Protein AF-A0A150AH61-F1 (afdb_monomer_lite)

Foldseek 3Di:
DVVVVLVVVVVVVLVVLVVVLVVLCVVAPLDVVSLVVLVVSLVVLVVVLVVSLVVPCVPDPDNPVSVVVSVVSVVVSVVVSQQRNRDPDDDGNVVLVVVLVVLVVCLVVDDPVCCVVDDPSVLLSVCLNCVQVAAQKWKWKWKDFPRDIDIWIWGHHPNDTDGDPQAWDWDADPFWIWIWGQDPVRDTDIDIDTHCQQPPPVWDWDDDPGMIITIDMDRSPVPQGPDVSVVSNVVCVVPVVVVVD

Radius of gyration: 28.04 Å; chains: 1; bounding box: 67×39×84 Å

Sequence (245 aa):
MFQYIRFLLLISLFLWCFFLWGNIRWLFPYTGLAGLITPFVVLITAVISTALFFLLSGRLKNVVYTLLLFIVFFICQSYIVLSTYPQGYGGDVFSQMLSAKKAYDCYDSIQKDDFINLNRFKRVVYIYKFHDELPDENVLLSISKNGKSNYYLIEVYDNKMTYDKSKLGIIETDSTTIIEEYLTNGLVRSHIASEGCLRHHDGGSFKEQDFIISVSRDELSDNFDTGIEELLYDQLKSNLRKNDG

pLDDT: mean 76.03, std 10.13, range [41.69, 91.25]

Structure (mmCIF, N/CA/C/O backbone):
data_AF-A0A150AH61-F1
#
_entry.id   AF-A0A150AH61-F1
#
loop_
_atom_site.group_PDB
_atom_site.id
_atom_site.type_symbol
_atom_site.label_atom_id
_atom_site.label_alt_id
_atom_site.label_comp_id
_atom_site.label_asym_id
_atom_site.label_entity_id
_atom_site.label_seq_id
_atom_site.pdbx_PDB_ins_code
_atom_site.Cartn_x
_atom_site.Cartn_y
_atom_site.Cartn_z
_atom_site.occupancy
_atom_site.B_iso_or_equiv
_atom_site.auth_seq_id
_atom_site.auth_comp_id
_atom_site.auth_asym_id
_atom_site.auth_atom_id
_atom_site.pdbx_PDB_model_num
ATOM 1 N N . MET A 1 1 ? -22.962 1.913 49.755 1.00 58.66 1 MET A N 1
ATOM 2 C CA . MET A 1 1 ? -21.510 1.780 50.027 1.00 58.66 1 MET A CA 1
ATOM 3 C C . MET A 1 1 ? -20.823 0.782 49.086 1.00 58.66 1 MET A C 1
ATOM 5 O O . MET A 1 1 ? -19.921 1.186 48.369 1.00 58.66 1 MET A O 1
ATOM 9 N N . PHE A 1 2 ? -21.287 -0.471 48.985 1.00 65.44 2 PHE A N 1
ATOM 10 C CA . PHE A 1 2 ? -20.660 -1.502 48.131 1.00 65.44 2 PHE A CA 1
ATOM 11 C C . PHE A 1 2 ? -20.566 -1.158 46.627 1.00 65.44 2 PHE A C 1
ATOM 13 O O . PHE A 1 2 ? -19.604 -1.540 45.970 1.00 65.44 2 PHE A O 1
ATOM 20 N N . GLN A 1 3 ? -21.541 -0.425 46.075 1.00 65.31 3 GLN A N 1
ATOM 21 C CA . GLN A 1 3 ? -21.524 0.005 44.667 1.00 65.31 3 GLN A CA 1
ATOM 22 C C . GLN A 1 3 ? -20.461 1.082 44.384 1.00 65.31 3 GLN A C 1
ATOM 24 O O . GLN A 1 3 ? -19.786 1.006 43.363 1.00 65.31 3 GLN A O 1
ATOM 29 N N . TYR A 1 4 ? -20.249 2.023 45.310 1.00 67.44 4 TYR A N 1
ATOM 30 C CA . TYR A 1 4 ? -19.232 3.074 45.169 1.00 67.44 4 TYR A CA 1
ATOM 31 C C . TYR A 1 4 ? -17.808 2.512 45.211 1.00 67.44 4 TYR A C 1
ATOM 33 O O . TYR A 1 4 ? -16.977 2.903 44.401 1.00 67.44 4 TYR A O 1
ATOM 41 N N . ILE A 1 5 ? -17.543 1.544 46.096 1.00 71.62 5 ILE A N 1
ATOM 42 C CA . ILE A 1 5 ? -16.237 0.865 46.180 1.00 71.62 5 ILE A CA 1
ATOM 43 C C . ILE A 1 5 ? -15.910 0.155 44.858 1.00 71.62 5 ILE A C 1
ATOM 45 O O . ILE A 1 5 ? -14.787 0.224 44.373 1.00 71.62 5 ILE A O 1
ATOM 49 N N . ARG A 1 6 ? -16.903 -0.490 44.236 1.00 64.31 6 ARG A N 1
ATOM 50 C CA . ARG A 1 6 ? -16.731 -1.177 42.946 1.00 64.31 6 ARG A CA 1
ATOM 51 C C . ARG A 1 6 ? -16.521 -0.207 41.790 1.00 64.31 6 ARG A C 1
ATOM 53 O O . ARG A 1 6 ? -15.692 -0.471 40.930 1.00 64.31 6 ARG A O 1
ATOM 60 N N . PHE A 1 7 ? -17.241 0.912 41.786 1.00 68.50 7 PHE A N 1
ATOM 61 C CA . PHE A 1 7 ? -17.049 1.973 40.801 1.00 68.50 7 PHE A CA 1
ATOM 62 C C . PHE A 1 7 ? -15.645 2.591 40.901 1.00 68.50 7 PHE A C 1
ATOM 64 O O . PHE A 1 7 ? -14.965 2.741 39.890 1.00 68.50 7 PHE A O 1
ATOM 71 N N . LEU A 1 8 ? -15.170 2.854 42.122 1.00 73.81 8 LEU A N 1
ATOM 72 C CA . LEU A 1 8 ? -13.797 3.299 42.376 1.00 73.81 8 LEU A CA 1
ATOM 73 C C . LEU A 1 8 ? -12.760 2.271 41.914 1.00 73.81 8 LEU A C 1
ATOM 75 O O . LEU A 1 8 ? -11.760 2.645 41.310 1.00 73.81 8 LEU A O 1
ATOM 79 N N . LEU A 1 9 ? -13.011 0.980 42.144 1.00 73.06 9 LEU A N 1
ATOM 80 C CA . LEU A 1 9 ? -12.135 -0.097 41.682 1.00 73.06 9 LEU A CA 1
ATOM 81 C C . LEU A 1 9 ? -12.081 -0.176 40.147 1.00 73.06 9 LEU A C 1
ATOM 83 O O . LEU A 1 9 ? -11.016 -0.413 39.590 1.00 73.06 9 LEU A O 1
ATOM 87 N N . LEU A 1 10 ? -13.190 0.097 39.457 1.00 68.25 10 LEU A N 1
ATOM 88 C CA . LEU A 1 10 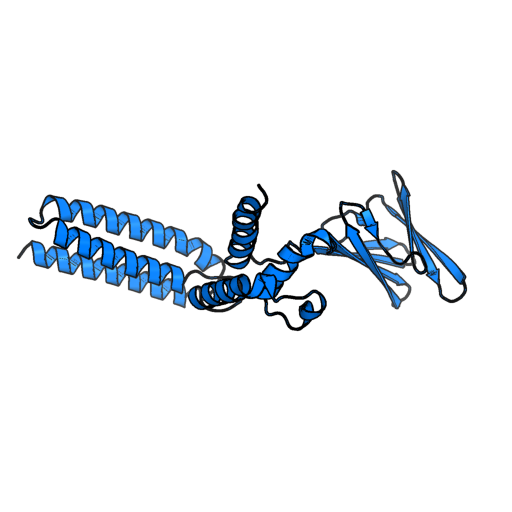? -13.239 0.199 37.994 1.00 68.25 10 LEU A CA 1
ATOM 89 C C . LEU A 1 10 ? -12.430 1.368 37.454 1.00 68.25 10 LEU A C 1
ATOM 91 O O . LEU A 1 10 ? -11.635 1.185 36.537 1.00 68.25 10 LEU A O 1
ATOM 95 N N . ILE A 1 11 ? -12.611 2.553 38.037 1.00 73.50 11 ILE A N 1
ATOM 96 C CA . ILE A 1 11 ? -11.808 3.724 37.681 1.00 73.50 11 ILE A CA 1
ATOM 97 C C . ILE A 1 11 ? -10.329 3.418 37.927 1.00 73.50 11 ILE A C 1
ATOM 99 O O . ILE A 1 11 ? -9.500 3.703 37.072 1.00 73.50 11 ILE A O 1
ATOM 103 N N . SER A 1 12 ? -9.995 2.780 39.051 1.00 77.56 12 SER A N 1
ATOM 104 C CA . SER A 1 12 ? -8.622 2.386 39.370 1.00 77.56 12 SER A CA 1
ATOM 105 C C . SER A 1 12 ? -8.043 1.399 38.352 1.00 77.56 12 SER A C 1
ATOM 107 O O . SER A 1 12 ? -6.940 1.630 37.867 1.00 77.56 12 SER A O 1
ATOM 109 N N . LEU A 1 13 ? -8.778 0.348 37.969 1.00 71.88 13 LEU A N 1
ATOM 110 C CA . LEU A 1 13 ? -8.345 -0.610 36.943 1.00 71.88 13 LEU A CA 1
ATOM 111 C C . LEU A 1 13 ? -8.169 0.056 35.575 1.00 71.88 13 LEU A C 1
ATOM 113 O O . LEU A 1 13 ? -7.196 -0.224 34.877 1.00 71.88 13 LEU A O 1
ATOM 117 N N . PHE A 1 14 ? -9.076 0.962 35.207 1.00 72.50 14 PHE A N 1
ATOM 118 C CA . PHE A 1 14 ? -8.970 1.734 33.974 1.00 72.50 14 PHE A CA 1
ATOM 119 C C . PHE A 1 14 ? -7.726 2.632 33.975 1.00 72.50 14 PHE A C 1
ATOM 121 O O . PHE A 1 14 ? -6.965 2.631 33.009 1.00 72.50 14 PHE A O 1
ATOM 128 N N . LEU A 1 15 ? -7.468 3.336 35.081 1.00 77.25 15 LEU A N 1
ATOM 129 C CA . LEU A 1 15 ? -6.264 4.150 35.262 1.00 77.25 15 LEU A CA 1
ATOM 130 C C . LEU A 1 15 ? -4.989 3.300 35.245 1.00 77.25 15 LEU A C 1
ATOM 132 O O . LEU A 1 15 ? -3.991 3.727 34.673 1.00 77.25 15 LEU A O 1
ATOM 136 N N . TRP A 1 16 ? -5.015 2.091 35.809 1.00 77.19 16 TRP A N 1
ATOM 137 C CA . TRP A 1 16 ? -3.897 1.146 35.742 1.00 77.19 16 TRP A CA 1
ATOM 138 C C . TRP A 1 16 ? -3.619 0.678 34.316 1.00 77.19 16 TRP A C 1
ATOM 140 O O . TRP A 1 16 ? -2.459 0.641 33.908 1.00 77.19 16 TRP A O 1
ATOM 150 N N . CYS A 1 17 ? -4.661 0.380 33.536 1.00 71.81 17 CYS A N 1
ATOM 151 C CA . CYS A 1 17 ? -4.510 0.071 32.115 1.00 71.81 17 CYS A CA 1
ATOM 152 C C . CYS A 1 17 ? -3.899 1.260 31.366 1.00 71.81 17 CYS A C 1
ATOM 154 O O . CYS A 1 17 ? -2.975 1.071 30.581 1.00 71.81 17 CYS A O 1
ATOM 156 N N . PHE A 1 18 ? -4.353 2.484 31.656 1.00 72.56 18 PHE A N 1
ATOM 157 C CA . PHE A 1 18 ? -3.810 3.708 31.064 1.00 72.56 18 PHE A CA 1
ATOM 158 C C . PHE A 1 18 ? -2.343 3.944 31.449 1.00 72.56 18 PHE A C 1
ATOM 160 O O . PHE A 1 18 ? -1.532 4.313 30.604 1.00 72.56 18 PHE A O 1
ATOM 167 N N . PHE A 1 19 ? -1.982 3.688 32.707 1.00 79.50 19 PHE A N 1
ATOM 168 C CA . PHE A 1 19 ? -0.614 3.809 33.200 1.00 79.50 19 PHE A CA 1
ATOM 169 C C . PHE A 1 19 ? 0.315 2.780 32.549 1.00 79.50 19 PHE A C 1
ATOM 171 O O . PHE A 1 19 ? 1.351 3.158 32.004 1.00 79.50 19 PHE A O 1
ATOM 178 N N . LEU A 1 20 ? -0.052 1.494 32.552 1.00 74.31 20 LEU A N 1
ATOM 179 C CA . LEU A 1 20 ? 0.719 0.438 31.884 1.00 74.31 20 LEU A CA 1
ATOM 180 C C . LEU A 1 20 ? 0.889 0.741 30.394 1.00 74.31 20 LEU A C 1
ATOM 182 O O . LEU A 1 20 ? 1.984 0.611 29.853 1.00 74.31 20 LEU A O 1
ATOM 186 N N . TRP A 1 21 ? -0.174 1.221 29.755 1.00 71.12 21 TRP A N 1
ATOM 187 C CA . TRP A 1 21 ? -0.150 1.637 28.363 1.00 71.12 21 TRP A CA 1
ATOM 188 C C . TRP A 1 21 ? 0.800 2.828 28.118 1.00 71.12 21 TRP A C 1
ATOM 190 O O . TRP A 1 21 ? 1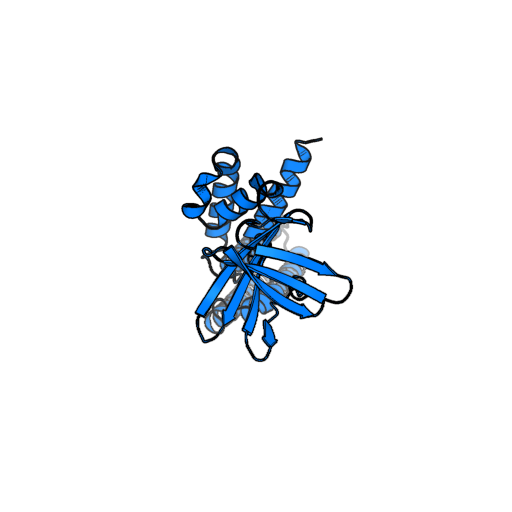.628 2.774 27.207 1.00 71.12 21 TRP A O 1
ATOM 200 N N . GLY A 1 22 ? 0.764 3.865 28.962 1.00 73.38 22 GLY A N 1
ATOM 201 C CA . GLY A 1 22 ? 1.682 5.006 28.877 1.00 73.38 22 GLY A CA 1
ATOM 202 C C . GLY A 1 22 ? 3.150 4.596 29.029 1.00 73.38 22 GLY A C 1
ATOM 203 O O . GLY A 1 22 ? 4.008 5.099 28.305 1.00 73.38 22 GLY A O 1
ATOM 204 N N . ASN A 1 23 ? 3.428 3.620 29.898 1.00 76.88 23 ASN A N 1
ATOM 205 C CA . ASN A 1 23 ? 4.763 3.041 30.038 1.00 76.88 23 ASN A CA 1
ATOM 206 C C . ASN A 1 23 ? 5.196 2.293 28.769 1.00 76.88 23 ASN A C 1
ATOM 208 O O . ASN A 1 23 ? 6.327 2.479 28.335 1.00 76.88 23 ASN A O 1
ATOM 212 N N . ILE A 1 24 ? 4.317 1.510 28.130 1.00 72.31 24 ILE A N 1
ATOM 213 C CA . ILE A 1 24 ? 4.635 0.812 26.869 1.00 72.31 24 ILE A CA 1
ATOM 214 C C . ILE A 1 24 ? 4.973 1.815 25.760 1.00 72.31 24 ILE A C 1
ATOM 216 O O . ILE A 1 24 ? 5.984 1.645 25.082 1.00 72.31 24 ILE A O 1
ATOM 220 N N . ARG A 1 25 ? 4.179 2.883 25.596 1.00 69.44 25 ARG A N 1
ATOM 221 C CA . ARG A 1 25 ? 4.455 3.931 24.595 1.00 69.44 25 ARG A CA 1
ATOM 222 C C . ARG A 1 25 ? 5.773 4.658 24.870 1.00 69.44 25 ARG A C 1
ATOM 224 O O . ARG A 1 25 ? 6.458 5.041 23.926 1.00 69.44 25 ARG A O 1
ATOM 231 N N . TRP A 1 26 ? 6.110 4.863 26.141 1.00 75.50 26 TRP A N 1
ATOM 232 C CA . TRP A 1 26 ? 7.364 5.498 26.541 1.00 75.50 26 TRP A CA 1
ATOM 233 C C . TRP A 1 26 ? 8.581 4.586 26.327 1.00 75.50 26 TRP A C 1
ATOM 235 O O . TRP A 1 26 ? 9.605 5.049 25.833 1.00 75.50 26 TRP A O 1
ATOM 245 N N . LEU A 1 27 ? 8.459 3.294 26.644 1.00 76.44 27 LEU A N 1
ATOM 246 C CA . LEU A 1 27 ? 9.514 2.290 26.467 1.00 76.44 27 LEU A CA 1
ATOM 247 C C . LEU A 1 27 ? 9.752 1.931 24.993 1.00 76.44 27 LEU A C 1
ATOM 249 O O . LEU A 1 27 ? 10.889 1.674 24.605 1.00 76.44 27 LEU A O 1
ATOM 253 N N . PHE A 1 28 ? 8.699 1.920 24.172 1.00 73.00 28 PHE A N 1
ATOM 254 C CA . PHE A 1 28 ? 8.745 1.488 22.772 1.00 73.00 28 PHE A CA 1
ATOM 255 C C . PHE A 1 28 ? 8.016 2.481 21.848 1.00 73.00 28 PHE A C 1
ATOM 257 O O . PHE A 1 28 ? 6.970 2.156 21.281 1.00 73.00 28 PHE A O 1
ATOM 264 N N . PRO A 1 29 ? 8.530 3.710 21.678 1.00 66.50 29 PRO A N 1
ATOM 265 C CA . PRO A 1 29 ? 7.866 4.718 20.862 1.00 66.50 29 PRO A CA 1
ATOM 266 C C . PRO A 1 29 ? 7.905 4.335 19.377 1.00 66.50 29 PRO A C 1
ATOM 268 O O . PRO A 1 29 ? 8.978 4.222 18.793 1.00 66.50 29 PRO A O 1
ATOM 271 N N . TYR A 1 30 ? 6.728 4.179 18.763 1.00 62.81 30 TYR A N 1
ATOM 272 C CA . TYR A 1 30 ? 6.553 4.009 17.310 1.00 62.81 30 TYR A CA 1
ATOM 273 C C . TYR A 1 30 ? 7.358 2.856 16.691 1.00 62.81 30 TYR A C 1
ATOM 275 O O . TYR A 1 30 ? 7.786 2.933 15.543 1.00 62.81 30 TYR A O 1
ATOM 283 N N . THR A 1 31 ? 7.576 1.779 17.447 1.00 67.56 31 THR A N 1
ATOM 284 C CA . THR A 1 31 ? 8.267 0.586 16.946 1.00 67.56 31 THR A CA 1
ATOM 285 C C . THR A 1 31 ? 7.272 -0.487 16.509 1.00 67.56 31 THR A C 1
ATOM 287 O O . THR A 1 31 ? 6.161 -0.580 17.038 1.00 67.56 31 THR A O 1
ATOM 290 N N . GLY A 1 32 ? 7.694 -1.372 15.599 1.00 63.62 32 GLY A N 1
ATOM 291 C CA . GLY A 1 32 ? 6.914 -2.563 15.233 1.00 63.62 32 GLY A CA 1
ATOM 292 C C . GLY A 1 32 ? 6.599 -3.467 16.435 1.00 63.62 32 GLY A C 1
ATOM 293 O O . GLY A 1 32 ? 5.542 -4.089 16.482 1.00 63.62 32 GLY A O 1
ATOM 294 N N . LEU A 1 33 ? 7.454 -3.466 17.468 1.00 68.25 33 LEU A N 1
ATOM 295 C CA . LEU A 1 33 ? 7.211 -4.186 18.723 1.00 68.25 33 LEU A CA 1
ATOM 296 C C . LEU A 1 33 ? 6.005 -3.619 19.485 1.00 68.25 33 LEU A C 1
ATOM 298 O O . LEU A 1 33 ? 5.180 -4.381 19.987 1.00 68.25 33 LEU A O 1
ATOM 302 N N . ALA A 1 34 ? 5.861 -2.292 19.533 1.00 66.50 34 ALA A N 1
ATOM 303 C CA . ALA A 1 34 ? 4.652 -1.678 20.069 1.00 66.50 34 ALA A CA 1
ATOM 304 C C . ALA A 1 34 ? 3.423 -2.076 19.238 1.00 66.50 34 ALA A C 1
ATOM 306 O O . ALA A 1 34 ? 2.361 -2.320 19.810 1.00 66.50 34 ALA A O 1
ATOM 307 N N . GLY A 1 35 ? 3.574 -2.226 17.918 1.00 64.81 35 GLY A N 1
ATOM 308 C CA . GLY A 1 35 ? 2.499 -2.660 17.020 1.00 64.81 35 GLY A CA 1
ATOM 309 C C . GLY A 1 35 ? 2.061 -4.085 17.289 1.00 64.81 35 GLY A C 1
ATOM 310 O O . GLY A 1 35 ? 0.873 -4.375 17.255 1.00 64.81 35 GLY A O 1
ATOM 311 N N . LEU A 1 36 ? 3.003 -4.945 17.665 1.00 70.19 36 LEU A N 1
ATOM 312 C CA . LEU A 1 36 ? 2.736 -6.331 18.017 1.00 70.19 36 LEU A CA 1
ATOM 313 C C . LEU A 1 36 ? 2.064 -6.456 19.391 1.00 70.19 36 LEU A C 1
ATOM 315 O O . LEU A 1 36 ? 1.157 -7.262 19.558 1.00 70.19 36 LEU A O 1
ATOM 319 N N . ILE A 1 37 ? 2.464 -5.638 20.369 1.00 72.38 37 ILE A N 1
ATOM 320 C CA . ILE A 1 37 ? 1.917 -5.660 21.737 1.00 72.38 37 ILE A CA 1
ATOM 321 C C . ILE A 1 37 ? 0.532 -4.992 21.811 1.00 72.38 37 ILE A C 1
ATOM 323 O O . ILE A 1 37 ? -0.328 -5.434 22.578 1.00 72.38 37 ILE A O 1
ATOM 327 N N . THR A 1 38 ? 0.287 -3.946 21.015 1.00 70.38 38 THR A N 1
ATOM 328 C CA . THR A 1 38 ? -0.949 -3.142 21.071 1.00 70.38 38 THR A CA 1
ATOM 329 C C . THR A 1 38 ? -2.233 -3.979 20.923 1.00 70.38 38 THR A C 1
ATOM 331 O O . THR A 1 38 ? -3.095 -3.851 21.793 1.00 70.38 38 THR A O 1
ATOM 334 N N . PRO A 1 39 ? -2.381 -4.890 19.939 1.00 69.00 39 PRO A N 1
ATOM 335 C CA . PRO A 1 39 ? -3.559 -5.749 19.802 1.00 69.00 39 PRO A CA 1
ATOM 336 C C . PRO A 1 39 ? -3.840 -6.619 21.031 1.00 69.00 39 PRO A C 1
ATOM 338 O O . PRO A 1 39 ? -4.997 -6.803 21.401 1.00 69.00 39 PRO A O 1
ATOM 341 N N . PHE A 1 40 ? -2.804 -7.117 21.715 1.00 73.06 40 PHE A N 1
ATOM 342 C CA . PHE A 1 40 ? -2.985 -7.897 22.942 1.00 73.06 40 PHE A CA 1
ATOM 343 C C . PHE A 1 40 ? -3.478 -7.026 24.094 1.00 73.06 40 PHE A C 1
ATOM 345 O O . PHE A 1 40 ? -4.365 -7.439 24.838 1.00 73.06 40 PHE A O 1
ATOM 352 N N . VAL A 1 41 ? -2.962 -5.801 24.221 1.00 71.75 41 VAL A N 1
ATOM 353 C CA . VAL A 1 41 ? -3.447 -4.836 25.219 1.00 71.75 41 VAL A CA 1
ATOM 354 C C . VAL A 1 41 ? -4.904 -4.465 24.934 1.00 71.75 41 VAL A C 1
ATOM 356 O O . VAL A 1 41 ? -5.709 -4.425 25.865 1.00 71.75 41 VAL A O 1
ATOM 359 N N . VAL A 1 42 ? -5.276 -4.270 23.665 1.00 70.81 42 VAL A N 1
ATOM 360 C CA . VAL A 1 42 ? -6.665 -4.033 23.227 1.00 70.81 42 VAL A CA 1
ATOM 361 C C . VAL A 1 42 ? -7.558 -5.210 23.603 1.00 70.81 42 VAL A C 1
ATOM 363 O O . VAL A 1 42 ? -8.612 -5.020 24.201 1.00 70.81 42 VAL A O 1
ATOM 366 N N . LEU A 1 43 ? -7.130 -6.434 23.292 1.00 72.88 43 LEU A N 1
ATOM 367 C CA . LEU A 1 43 ? -7.892 -7.643 23.578 1.00 72.88 43 LEU A CA 1
ATOM 368 C C . LEU A 1 43 ? -8.099 -7.818 25.088 1.00 72.88 43 LEU A C 1
ATOM 370 O O . LEU A 1 43 ? -9.223 -8.021 25.539 1.00 72.88 43 LEU A O 1
ATOM 374 N N . ILE A 1 44 ? -7.031 -7.689 25.879 1.00 72.88 44 ILE A N 1
ATOM 375 C CA . ILE A 1 44 ? -7.081 -7.802 27.341 1.00 72.88 44 ILE A CA 1
ATOM 376 C C . ILE A 1 44 ? -7.995 -6.724 27.926 1.00 72.88 44 ILE A C 1
ATOM 378 O O . ILE A 1 44 ? -8.850 -7.031 28.756 1.00 72.88 44 ILE A O 1
ATOM 382 N N . THR A 1 45 ? -7.864 -5.474 27.479 1.00 71.12 45 THR A N 1
ATOM 383 C CA . THR A 1 45 ? -8.716 -4.380 27.964 1.00 71.12 45 THR A CA 1
ATOM 384 C C . THR A 1 45 ? -10.175 -4.575 27.564 1.00 71.12 45 THR A C 1
ATOM 386 O O . THR A 1 45 ? -11.041 -4.383 28.412 1.00 71.12 45 THR A O 1
ATOM 389 N N . ALA A 1 46 ? -10.473 -5.046 26.352 1.00 69.38 46 ALA A N 1
ATOM 390 C CA . ALA A 1 46 ? -11.833 -5.362 25.917 1.00 69.38 46 ALA A CA 1
ATOM 391 C C . ALA A 1 46 ? -12.454 -6.518 26.722 1.00 69.38 46 ALA A C 1
ATOM 393 O O . ALA A 1 46 ? -13.607 -6.423 27.155 1.00 69.38 46 ALA A O 1
ATOM 394 N N . VAL A 1 47 ? -11.695 -7.589 26.977 1.00 75.44 47 VAL A N 1
ATOM 395 C CA . VAL A 1 47 ? -12.137 -8.733 27.793 1.00 75.44 47 VAL A CA 1
ATOM 396 C C . VAL A 1 47 ? -12.399 -8.298 29.231 1.00 75.44 47 VAL A C 1
ATOM 398 O O . VAL A 1 47 ? -13.457 -8.610 29.776 1.00 75.44 47 VAL A O 1
ATOM 401 N N . ILE A 1 48 ? -11.487 -7.532 29.835 1.00 72.62 48 ILE A N 1
ATOM 402 C CA . ILE A 1 48 ? -11.652 -7.011 31.197 1.00 72.62 48 ILE A CA 1
ATOM 403 C C . ILE A 1 48 ? -12.862 -6.071 31.265 1.00 72.62 48 ILE A C 1
ATOM 405 O O . ILE A 1 48 ? -13.700 -6.240 32.148 1.00 72.62 48 ILE A O 1
ATOM 409 N N . SER A 1 49 ? -13.013 -5.138 30.320 1.00 68.19 49 SER A N 1
ATOM 410 C CA . SER A 1 49 ? -14.170 -4.235 30.235 1.00 68.19 49 SER A CA 1
ATOM 411 C C . SER A 1 49 ? -15.490 -5.004 30.128 1.00 68.19 49 SER A C 1
ATOM 413 O O . SER A 1 49 ? -16.453 -4.685 30.825 1.00 68.19 49 SER A O 1
ATOM 415 N N . THR A 1 50 ? -15.535 -6.052 29.303 1.00 70.25 50 THR A N 1
ATOM 416 C CA . THR A 1 50 ? -16.729 -6.883 29.091 1.00 70.25 50 THR A CA 1
ATOM 417 C C . THR A 1 50 ? -17.052 -7.729 30.324 1.00 70.25 50 THR A C 1
ATOM 419 O O . THR A 1 50 ? -18.198 -7.766 30.773 1.00 70.25 50 THR A O 1
ATOM 422 N N . ALA A 1 51 ? -16.047 -8.363 30.931 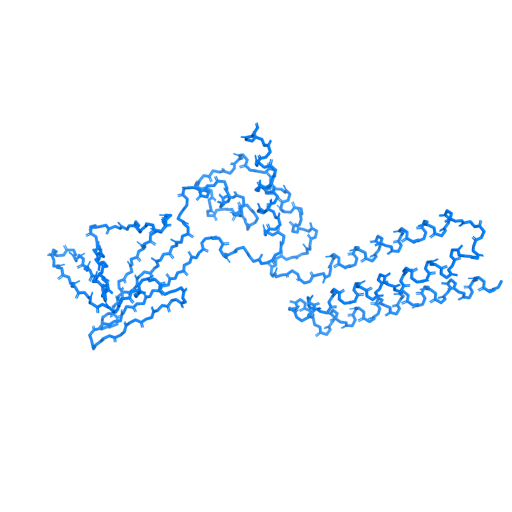1.00 73.62 51 ALA A N 1
ATOM 423 C CA . ALA A 1 51 ? -16.212 -9.119 32.170 1.00 73.62 51 ALA A CA 1
ATOM 424 C C . ALA A 1 51 ? -16.711 -8.218 33.311 1.00 73.62 51 ALA A C 1
ATOM 426 O O . ALA A 1 51 ? -17.635 -8.582 34.042 1.00 73.62 51 ALA A O 1
ATOM 427 N N . LEU A 1 52 ? -16.159 -7.006 33.424 1.00 68.12 52 LEU A N 1
ATOM 428 C CA . LEU A 1 52 ? -16.613 -6.002 34.383 1.00 68.12 52 LEU A CA 1
ATOM 429 C C . LEU A 1 52 ? -18.048 -5.547 34.093 1.00 68.12 52 LEU A C 1
ATOM 431 O O . LEU A 1 52 ? -18.835 -5.423 35.031 1.00 68.12 52 LEU A O 1
ATOM 435 N N . PHE A 1 53 ? -18.418 -5.355 32.824 1.00 69.38 53 PHE A N 1
ATOM 436 C CA . PHE A 1 53 ? -19.788 -5.027 32.432 1.00 69.38 53 PHE A CA 1
ATOM 437 C C . PHE A 1 53 ? -20.779 -6.099 32.896 1.00 69.38 53 PHE A C 1
ATOM 439 O O . PHE A 1 53 ? -21.766 -5.754 33.542 1.00 69.38 53 PHE A O 1
ATOM 446 N N . PHE A 1 54 ? -20.507 -7.384 32.651 1.00 72.69 54 PHE A N 1
ATOM 447 C CA . PHE A 1 54 ? -21.386 -8.476 33.091 1.00 72.69 54 PHE A CA 1
ATOM 448 C C . PHE A 1 54 ? -21.460 -8.610 34.619 1.00 72.69 54 PHE A C 1
ATOM 450 O O . PHE A 1 54 ? -22.537 -8.842 35.173 1.00 72.69 54 PHE A O 1
ATOM 457 N N . LEU A 1 55 ? -20.346 -8.397 35.325 1.00 69.38 55 LEU A N 1
ATOM 458 C CA . LEU A 1 55 ? -20.322 -8.398 36.792 1.00 69.38 55 LEU A CA 1
ATOM 459 C C . LEU A 1 55 ? -21.139 -7.245 37.404 1.00 69.38 55 LEU A C 1
ATOM 461 O O . LEU A 1 55 ? -21.688 -7.387 38.502 1.00 69.38 55 LEU A O 1
ATOM 465 N N . LEU A 1 56 ? -21.224 -6.105 36.716 1.00 65.56 56 LEU A N 1
ATOM 466 C CA . LEU A 1 56 ? -21.981 -4.929 37.152 1.00 65.56 56 LEU A CA 1
ATOM 467 C C . LEU A 1 56 ? -23.454 -4.971 36.731 1.00 65.56 56 LEU A C 1
ATOM 469 O O . LEU A 1 56 ? -24.326 -4.625 37.534 1.00 65.56 56 LEU A O 1
ATOM 473 N N . SER A 1 57 ? -23.740 -5.385 35.495 1.00 63.12 57 SER A N 1
ATOM 474 C CA . SER A 1 57 ? -25.079 -5.360 34.897 1.00 63.12 57 SER A CA 1
ATOM 475 C C . SER A 1 57 ? -26.049 -6.301 35.608 1.00 63.12 57 SER A C 1
ATOM 477 O O . SER A 1 57 ? -27.215 -5.955 35.775 1.00 63.12 57 SER A O 1
ATOM 479 N N . GLY A 1 58 ? -25.564 -7.418 36.160 1.00 62.03 58 GLY A N 1
ATOM 480 C CA . GLY A 1 58 ? -26.379 -8.333 36.962 1.00 62.03 58 GLY A CA 1
ATOM 481 C C . GLY A 1 58 ? -26.883 -7.763 38.298 1.00 62.03 58 GLY A C 1
ATOM 482 O O . GLY A 1 58 ? -27.684 -8.415 38.965 1.00 62.03 58 GLY A O 1
ATOM 483 N N . ARG A 1 59 ? -26.410 -6.586 38.748 1.00 60.50 59 ARG A N 1
ATOM 484 C CA . ARG A 1 59 ? -26.756 -6.024 40.076 1.00 60.50 59 ARG A CA 1
ATOM 485 C C . ARG A 1 59 ? -27.004 -4.513 40.114 1.00 60.50 59 ARG A C 1
ATOM 487 O O . ARG A 1 59 ? -27.290 -3.973 41.187 1.00 60.50 59 ARG A O 1
ATOM 494 N N . LEU A 1 60 ? -26.910 -3.820 38.981 1.00 60.12 60 LEU A N 1
ATOM 495 C CA . LEU A 1 60 ? -27.333 -2.428 38.846 1.00 60.12 60 LEU A CA 1
ATOM 496 C C . LEU A 1 60 ? -28.792 -2.393 38.384 1.00 60.12 60 LEU A C 1
ATOM 498 O O . LEU A 1 60 ? -29.132 -2.918 37.333 1.00 60.12 60 LEU A O 1
ATOM 502 N N . LYS A 1 61 ? -29.660 -1.736 39.165 1.00 62.75 61 LYS A N 1
ATOM 503 C CA . LYS A 1 61 ? -31.098 -1.608 38.853 1.00 62.75 61 LYS A CA 1
ATOM 504 C C . LYS A 1 61 ? -31.380 -0.896 37.523 1.00 62.75 61 LYS A C 1
ATOM 506 O O . LYS A 1 61 ? -32.477 -1.034 37.000 1.00 62.75 61 LYS A O 1
ATOM 511 N N . ASN A 1 62 ? -30.421 -0.127 37.002 1.00 69.44 62 ASN A N 1
ATOM 512 C CA . ASN A 1 62 ? -30.592 0.693 35.807 1.00 69.44 62 ASN A CA 1
ATOM 513 C C . ASN A 1 62 ? -29.641 0.233 34.693 1.00 69.44 62 ASN A C 1
ATOM 515 O O . ASN A 1 62 ? -28.492 0.675 34.594 1.00 69.44 62 ASN A O 1
ATOM 519 N N . VAL A 1 63 ? -30.140 -0.669 33.846 1.00 71.62 63 VAL A N 1
ATOM 520 C CA . VAL A 1 63 ? -29.418 -1.230 32.692 1.00 71.62 63 VAL A CA 1
ATOM 521 C C . VAL A 1 63 ? -28.924 -0.121 31.756 1.00 71.62 63 VAL A C 1
ATOM 523 O O . VAL A 1 63 ? -27.787 -0.170 31.298 1.00 71.62 63 VAL A O 1
ATOM 526 N N . VAL A 1 64 ? -29.723 0.934 31.568 1.00 75.25 64 VAL A N 1
ATOM 527 C CA . VAL A 1 64 ? -29.394 2.089 30.713 1.00 75.25 64 VAL A CA 1
ATOM 528 C C . VAL A 1 64 ? -28.128 2.815 31.177 1.00 75.25 64 VAL A C 1
ATOM 530 O O . VAL A 1 64 ? -27.261 3.123 30.366 1.00 75.25 64 VAL A O 1
ATOM 533 N N . TYR A 1 65 ? -27.980 3.049 32.485 1.00 73.81 65 TYR A N 1
ATOM 534 C CA . TYR A 1 65 ? -26.788 3.706 33.036 1.00 73.81 65 TYR A CA 1
ATOM 535 C C . TYR A 1 65 ? -25.528 2.853 32.837 1.00 73.81 65 TYR A C 1
ATOM 537 O O . TYR A 1 65 ? -24.458 3.363 32.513 1.00 73.81 65 TYR A O 1
ATOM 545 N N . THR A 1 66 ? -25.675 1.535 32.978 1.00 69.88 66 THR A N 1
ATOM 546 C CA . THR A 1 66 ? -24.579 0.575 32.784 1.00 69.88 66 THR A CA 1
ATOM 547 C C . THR A 1 66 ? -24.159 0.507 31.313 1.00 69.88 66 THR A C 1
ATOM 549 O O . THR A 1 66 ? -22.967 0.472 31.014 1.00 69.88 66 THR A O 1
ATOM 552 N N . LEU A 1 67 ? -25.127 0.550 30.391 1.00 75.25 67 LEU A N 1
ATOM 553 C CA . LEU A 1 67 ? -24.887 0.605 28.950 1.00 75.25 67 LEU A CA 1
ATOM 554 C C . LEU A 1 67 ? -24.184 1.906 28.537 1.00 75.25 67 LEU A C 1
ATOM 556 O O . LEU A 1 67 ? -23.214 1.859 27.789 1.00 75.25 67 LEU A O 1
ATOM 560 N N . LEU A 1 68 ? -24.630 3.057 29.049 1.00 78.25 68 LEU A N 1
ATOM 561 C CA . LEU A 1 68 ? -23.994 4.350 28.774 1.00 78.25 68 LEU A CA 1
ATOM 562 C C . LEU A 1 68 ? -22.533 4.370 29.227 1.00 78.25 68 LEU A C 1
ATOM 564 O O . LEU A 1 68 ? -21.667 4.791 28.465 1.00 78.25 68 LEU A O 1
ATOM 568 N N . LEU A 1 69 ? -22.247 3.871 30.433 1.00 72.62 69 LEU A N 1
ATOM 569 C CA . LEU A 1 69 ? -20.872 3.731 30.913 1.00 72.62 69 LEU A CA 1
ATOM 570 C C . LEU A 1 69 ? -20.044 2.839 29.988 1.00 72.62 69 LEU A C 1
ATOM 572 O O . LEU A 1 69 ? -18.938 3.219 29.621 1.00 72.62 69 LEU A O 1
ATOM 576 N N . PHE A 1 70 ? -20.582 1.689 29.579 1.00 74.69 70 PHE A N 1
ATOM 577 C CA . PHE A 1 70 ? -19.899 0.793 28.649 1.00 74.69 70 PHE A CA 1
ATOM 578 C C . PHE A 1 70 ? -19.566 1.482 27.321 1.00 74.69 70 PHE A C 1
ATOM 580 O O . PHE A 1 70 ? -18.424 1.410 26.878 1.00 74.69 70 PHE A O 1
ATOM 587 N N . ILE A 1 71 ? -20.523 2.198 26.722 1.00 78.88 71 ILE A N 1
ATOM 588 C CA . ILE A 1 71 ? -20.314 2.937 25.469 1.00 78.88 71 ILE A CA 1
ATOM 589 C C . ILE A 1 71 ? -19.212 3.988 25.638 1.00 78.88 71 ILE A C 1
ATOM 591 O O . ILE A 1 71 ? -18.315 4.067 24.804 1.00 78.88 71 ILE A O 1
ATOM 595 N N . VAL A 1 72 ? -19.234 4.763 26.725 1.00 79.88 72 VAL A N 1
ATOM 596 C CA . VAL A 1 72 ? -18.202 5.776 27.001 1.00 79.88 72 VAL A CA 1
ATOM 597 C C . VAL A 1 72 ? -16.827 5.127 27.150 1.00 79.88 72 VAL A C 1
ATOM 599 O O . VAL A 1 72 ? -15.873 5.570 26.513 1.00 79.88 72 VAL A O 1
ATOM 602 N N . PHE A 1 73 ? -16.719 4.048 27.930 1.00 74.25 73 PHE A N 1
ATOM 603 C CA . PHE A 1 73 ? -15.462 3.314 28.083 1.00 74.25 73 PHE A CA 1
ATOM 604 C C . PHE A 1 73 ? -14.970 2.744 26.754 1.00 74.25 73 PHE A C 1
ATOM 606 O O . PHE A 1 73 ? -13.788 2.873 26.448 1.00 74.25 73 PHE A O 1
ATOM 613 N N . PHE A 1 74 ? -15.863 2.174 25.947 1.00 76.06 74 PHE A N 1
ATOM 614 C CA . PHE A 1 74 ? -15.532 1.624 24.638 1.00 76.06 74 PHE A CA 1
ATOM 615 C C . PHE A 1 74 ? -15.034 2.701 23.668 1.00 76.06 74 PHE A C 1
ATOM 617 O O . PHE A 1 74 ? -14.025 2.494 22.994 1.00 76.06 74 PHE A O 1
ATOM 624 N N . ILE A 1 75 ? -15.684 3.869 23.626 1.00 80.56 75 ILE A N 1
ATOM 625 C CA . ILE A 1 75 ? -15.256 5.007 22.800 1.00 80.56 75 ILE A CA 1
ATOM 626 C C . ILE A 1 75 ? -13.881 5.503 23.254 1.00 80.56 75 ILE A C 1
ATOM 628 O O . ILE A 1 75 ? -12.989 5.662 22.424 1.00 80.56 75 ILE A O 1
ATOM 632 N N . CYS A 1 76 ? -13.679 5.705 24.559 1.00 76.44 76 CYS A N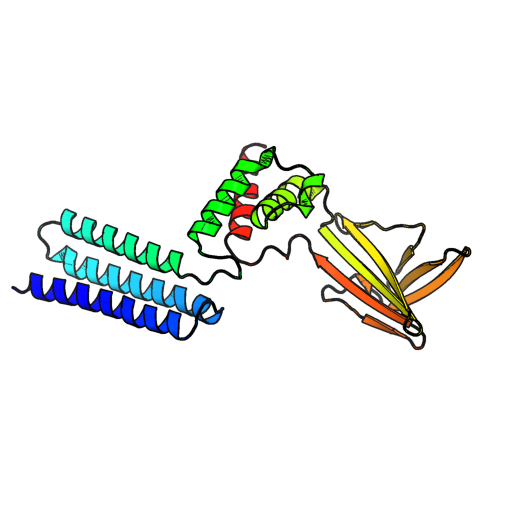 1
ATOM 633 C CA . CYS A 1 76 ? -12.387 6.131 25.095 1.00 76.44 76 CYS A CA 1
ATOM 634 C C . CYS A 1 76 ? -11.282 5.111 24.797 1.00 76.44 76 CYS A C 1
ATOM 636 O O . CYS A 1 76 ? -10.199 5.503 24.369 1.00 76.44 76 CYS A O 1
ATOM 638 N N . GLN A 1 77 ? -11.549 3.813 24.976 1.00 72.94 77 GLN A N 1
ATOM 639 C CA . GLN A 1 77 ? -10.594 2.750 24.657 1.00 72.94 77 GLN A CA 1
ATOM 640 C C . GLN A 1 77 ? -10.270 2.729 23.163 1.00 72.94 77 GLN A C 1
ATOM 642 O O . GLN A 1 77 ? -9.098 2.765 22.806 1.00 72.94 77 GLN A O 1
ATOM 647 N N . SER A 1 78 ? -11.279 2.764 22.292 1.00 72.81 78 SER A N 1
ATOM 648 C CA . SER A 1 78 ? -11.084 2.786 20.837 1.00 72.81 78 SER A CA 1
ATOM 649 C C . SER A 1 78 ? -10.279 4.006 20.388 1.00 72.81 78 SER A C 1
ATOM 651 O O . SER A 1 78 ? -9.362 3.878 19.583 1.00 72.81 78 SER A O 1
ATOM 653 N N . TYR A 1 79 ? -10.565 5.183 20.951 1.00 78.44 79 TYR A N 1
ATOM 654 C CA . TYR A 1 79 ? -9.821 6.409 20.668 1.00 78.44 79 TYR A CA 1
ATOM 655 C C . TYR A 1 79 ? -8.352 6.305 21.092 1.00 78.44 79 TYR A C 1
ATOM 657 O O . TYR A 1 79 ? -7.460 6.682 20.332 1.00 78.44 79 TYR A O 1
ATOM 665 N N . ILE A 1 80 ? -8.077 5.769 22.286 1.00 70.31 80 ILE A N 1
ATOM 666 C CA . ILE A 1 80 ? -6.704 5.551 22.761 1.00 70.31 80 ILE A CA 1
ATOM 667 C C . ILE A 1 80 ? -5.983 4.588 21.821 1.00 70.31 80 ILE A C 1
ATOM 669 O O . ILE A 1 80 ? -4.887 4.883 21.370 1.00 70.31 80 ILE A O 1
ATOM 673 N N . VAL A 1 81 ? -6.606 3.471 21.465 1.00 71.19 81 VAL A N 1
ATOM 674 C CA . VAL A 1 81 ? -6.004 2.463 20.585 1.00 71.19 81 VAL A CA 1
ATOM 675 C C . VAL A 1 81 ? -5.690 3.052 19.212 1.00 71.19 81 VAL A C 1
ATOM 677 O O . VAL A 1 81 ? -4.558 2.949 18.751 1.00 71.19 81 VAL A O 1
ATOM 680 N N . LEU A 1 82 ? -6.649 3.741 18.591 1.00 71.12 82 LEU A N 1
ATOM 681 C CA . LEU A 1 82 ? -6.454 4.370 17.284 1.00 71.12 82 LEU A CA 1
ATOM 682 C C . LEU A 1 82 ? -5.401 5.478 17.329 1.00 71.12 82 LEU A C 1
ATOM 684 O O . LEU A 1 82 ? -4.542 5.529 16.463 1.00 71.12 82 LEU A O 1
ATOM 688 N N . SER A 1 83 ? -5.396 6.334 18.351 1.00 66.06 83 SER A N 1
ATOM 689 C CA . SER A 1 83 ? -4.401 7.417 18.461 1.00 66.06 83 SER A CA 1
ATOM 690 C C . SER A 1 83 ? -2.970 6.931 18.732 1.00 66.06 83 SER A C 1
ATOM 692 O O . SER A 1 83 ? -2.038 7.738 18.768 1.00 66.06 83 SER A O 1
ATOM 694 N N . THR A 1 84 ? -2.785 5.633 18.984 1.00 61.50 84 THR A N 1
ATOM 695 C CA . THR A 1 84 ? -1.532 5.087 19.521 1.00 61.50 84 THR A CA 1
ATOM 696 C C . THR A 1 84 ? -1.025 3.864 18.783 1.00 61.50 84 THR A C 1
ATOM 698 O O . THR A 1 84 ? 0.109 3.450 19.026 1.00 61.50 84 THR A O 1
ATOM 701 N N . TYR A 1 85 ? -1.828 3.330 17.863 1.00 65.94 85 TYR A N 1
ATOM 702 C CA . TYR A 1 85 ? -1.410 2.301 16.933 1.00 65.94 85 TYR A CA 1
ATOM 703 C C . TYR A 1 85 ? -0.175 2.801 16.172 1.00 65.94 85 TYR A C 1
ATOM 705 O O . TYR A 1 85 ? -0.244 3.861 15.539 1.00 65.94 85 TYR A O 1
ATOM 713 N N . PRO A 1 86 ? 0.966 2.098 16.252 1.00 57.59 86 PRO A N 1
ATOM 714 C CA . PRO A 1 86 ? 2.150 2.494 15.517 1.00 57.59 86 PRO A CA 1
ATOM 715 C C . PRO A 1 86 ? 1.888 2.216 14.044 1.00 57.59 86 PRO A C 1
ATOM 717 O O . PRO A 1 86 ? 1.932 1.083 13.579 1.00 57.59 86 PRO A O 1
ATOM 720 N N . GLN A 1 87 ? 1.550 3.279 13.329 1.00 61.44 87 GLN A N 1
ATOM 721 C CA . GLN A 1 87 ? 1.580 3.287 11.880 1.00 61.44 87 GLN A CA 1
ATOM 722 C C . GLN A 1 87 ? 3.048 3.430 11.476 1.00 61.44 87 GLN A C 1
ATOM 724 O O . GLN A 1 87 ? 3.777 4.232 12.077 1.00 61.44 87 GLN A O 1
ATOM 729 N N . GLY A 1 88 ? 3.482 2.666 10.472 1.00 54.72 88 GLY A N 1
ATOM 730 C CA . GLY A 1 88 ? 4.721 2.982 9.765 1.00 54.72 88 GLY A CA 1
ATOM 731 C C . GLY A 1 88 ? 4.711 4.463 9.367 1.00 54.72 88 GLY A C 1
ATOM 732 O O . GLY A 1 88 ? 3.652 5.019 9.085 1.00 54.72 88 GLY A O 1
ATOM 733 N N . TYR A 1 89 ? 5.868 5.116 9.482 1.00 53.88 89 TYR A N 1
ATOM 734 C CA . TYR A 1 89 ? 6.180 6.500 9.092 1.00 53.88 89 TYR A CA 1
ATOM 735 C C . TYR A 1 89 ? 5.032 7.321 8.460 1.00 53.88 89 TYR A C 1
ATOM 737 O O . TYR A 1 89 ? 4.635 7.050 7.334 1.00 53.88 89 TYR A O 1
ATOM 745 N N . GLY A 1 90 ? 4.562 8.400 9.109 1.00 57.31 90 GLY A N 1
ATOM 746 C CA . GLY A 1 90 ? 3.630 9.325 8.428 1.00 57.31 90 GLY A CA 1
ATOM 747 C C . GLY A 1 90 ? 2.706 10.209 9.271 1.00 57.31 90 GLY A C 1
ATOM 748 O O . GLY A 1 90 ? 1.959 10.997 8.700 1.00 57.31 90 GLY A O 1
ATOM 749 N N . GLY A 1 91 ? 2.744 10.128 10.605 1.00 65.25 91 GLY A N 1
ATOM 750 C CA . GLY A 1 91 ? 1.908 10.955 11.492 1.00 65.25 91 GLY A CA 1
ATOM 751 C C . GLY A 1 91 ? 0.811 10.160 12.203 1.00 65.25 91 GLY A C 1
ATOM 752 O O . GLY A 1 91 ? 0.837 8.932 12.200 1.00 65.25 91 GLY A O 1
ATOM 753 N N . ASP A 1 92 ? -0.132 10.848 12.854 1.00 73.81 92 ASP A N 1
ATOM 754 C CA . ASP A 1 92 ? -1.201 10.194 13.621 1.00 73.81 92 ASP A CA 1
ATOM 755 C C . ASP A 1 92 ? -2.269 9.533 12.722 1.00 73.81 92 ASP A C 1
ATOM 757 O O . ASP A 1 92 ? -2.514 9.968 11.596 1.00 73.81 92 ASP A O 1
ATOM 761 N N . VAL A 1 93 ? -2.930 8.490 13.238 1.00 74.88 93 VAL A N 1
ATOM 762 C CA . VAL A 1 93 ? -3.951 7.703 12.518 1.00 74.88 93 VAL A CA 1
ATOM 763 C C . VAL A 1 93 ? -5.106 8.558 11.997 1.00 74.88 93 VAL A C 1
ATOM 765 O O . VAL A 1 93 ? -5.568 8.342 10.881 1.00 74.88 93 VAL A O 1
ATOM 768 N N . PHE A 1 94 ? -5.577 9.543 12.761 1.00 79.62 94 PHE A N 1
ATOM 769 C CA . PHE A 1 94 ? -6.704 10.382 12.352 1.00 79.62 94 PHE A CA 1
ATOM 770 C C . PHE A 1 94 ? -6.315 11.350 11.231 1.00 79.62 94 PHE A C 1
ATOM 772 O O . PHE A 1 94 ? -7.090 11.559 10.298 1.00 79.62 94 PHE A O 1
ATOM 779 N N . SER A 1 95 ? -5.108 11.907 11.282 1.00 81.31 95 SER A N 1
ATOM 780 C CA . SER A 1 95 ? -4.528 12.734 10.225 1.00 81.31 95 SER A CA 1
ATOM 781 C C . SER A 1 95 ? -4.345 11.933 8.937 1.00 81.31 95 SER A C 1
ATOM 783 O O . SER A 1 95 ? -4.691 12.410 7.852 1.00 81.31 95 SER A O 1
ATOM 785 N N . GLN A 1 96 ? -3.885 10.686 9.050 1.00 81.62 96 GLN A N 1
ATOM 786 C CA . GLN A 1 96 ? -3.776 9.766 7.922 1.00 81.62 96 GLN A CA 1
ATOM 787 C C . GLN A 1 96 ? -5.152 9.408 7.345 1.00 81.62 96 GLN A C 1
ATOM 789 O O . GLN A 1 96 ? -5.347 9.537 6.141 1.00 81.62 96 GLN A O 1
ATOM 794 N N . MET A 1 97 ? -6.143 9.077 8.181 1.00 83.25 97 MET A N 1
ATOM 795 C CA . MET A 1 97 ? -7.529 8.845 7.744 1.00 83.25 97 MET A CA 1
ATOM 796 C C . MET A 1 97 ? -8.116 10.067 7.028 1.00 83.25 97 MET A C 1
ATOM 798 O O . MET A 1 97 ? -8.756 9.937 5.986 1.00 83.25 97 MET A O 1
ATOM 802 N N . LEU A 1 98 ? -7.886 11.272 7.556 1.00 87.94 98 LEU A N 1
ATOM 803 C CA . LEU A 1 98 ? -8.349 12.507 6.931 1.00 87.94 98 LEU A CA 1
ATOM 804 C C . LEU A 1 98 ? -7.643 12.760 5.593 1.00 87.94 98 LEU A C 1
ATOM 806 O O . LEU A 1 98 ? -8.271 13.232 4.646 1.00 87.94 98 LEU A O 1
ATOM 810 N N . SER A 1 99 ? -6.350 12.453 5.508 1.00 87.88 99 SER A N 1
ATOM 811 C CA . SER A 1 99 ? -5.561 12.584 4.283 1.00 87.88 99 SER A CA 1
ATOM 812 C C . SER A 1 99 ? -5.998 11.578 3.222 1.00 87.88 99 SER A C 1
ATOM 814 O O . SER A 1 99 ? -6.173 11.971 2.071 1.00 87.88 99 SER A O 1
ATOM 816 N N . ALA A 1 100 ? -6.265 10.331 3.614 1.00 87.88 100 ALA A N 1
ATOM 817 C CA . ALA A 1 100 ? -6.831 9.295 2.760 1.00 87.88 100 ALA A CA 1
ATOM 818 C C . ALA A 1 100 ? -8.213 9.701 2.238 1.00 87.88 100 ALA A C 1
ATOM 820 O O . ALA A 1 100 ? -8.446 9.663 1.034 1.00 87.88 100 ALA A O 1
ATOM 821 N N . LYS A 1 101 ? -9.097 10.207 3.111 1.00 89.81 101 LYS A N 1
ATOM 822 C CA . LYS A 1 101 ? -10.402 10.743 2.698 1.00 89.81 101 LYS A CA 1
ATOM 823 C C . LYS A 1 101 ? -10.252 11.881 1.686 1.00 89.81 101 LYS A C 1
ATOM 825 O O . LYS A 1 101 ? -10.905 11.865 0.653 1.00 89.81 101 LYS A O 1
ATOM 830 N N . LYS A 1 102 ? -9.387 12.865 1.956 1.00 91.25 102 LYS A N 1
ATOM 831 C CA . LYS A 1 102 ? -9.136 13.976 1.021 1.00 91.25 102 LYS A CA 1
ATOM 832 C C . LYS A 1 102 ? -8.558 13.491 -0.308 1.00 91.25 102 LYS A C 1
ATOM 834 O O . LYS A 1 102 ? -8.872 14.069 -1.339 1.00 91.25 102 LYS A O 1
ATOM 839 N N . ALA A 1 103 ? -7.696 12.476 -0.289 1.00 89.56 103 ALA A N 1
ATOM 840 C CA . ALA A 1 103 ? -7.152 11.882 -1.502 1.00 89.56 103 ALA A CA 1
ATOM 841 C C . ALA A 1 103 ? -8.250 11.177 -2.311 1.00 89.56 103 ALA A C 1
ATOM 843 O O . ALA A 1 103 ? -8.341 11.411 -3.512 1.00 89.56 103 ALA A O 1
ATOM 844 N N . TYR A 1 104 ? -9.113 10.406 -1.644 1.00 90.00 104 TYR A N 1
ATOM 845 C CA . TYR A 1 104 ? -10.284 9.766 -2.246 1.00 90.00 104 TYR A CA 1
ATOM 846 C C . TYR A 1 104 ? -11.229 10.794 -2.882 1.00 90.00 104 TYR A C 1
ATOM 848 O O . TYR A 1 104 ? -11.594 10.660 -4.043 1.00 90.00 104 TYR A O 1
ATOM 856 N N . ASP A 1 105 ? -11.554 11.874 -2.164 1.00 90.00 105 ASP A N 1
ATOM 857 C CA . ASP A 1 105 ? -12.406 12.960 -2.673 1.00 90.00 105 ASP A CA 1
ATOM 858 C C . ASP A 1 105 ? -11.786 13.658 -3.913 1.00 90.00 105 ASP A C 1
ATOM 860 O O . ASP A 1 105 ? -12.497 14.276 -4.702 1.00 90.00 105 ASP A O 1
ATOM 864 N N . CYS A 1 106 ? -10.464 13.562 -4.110 1.00 89.69 106 CYS A N 1
ATOM 865 C CA . CYS A 1 106 ? -9.743 14.114 -5.261 1.00 89.69 106 CYS A CA 1
ATOM 866 C C . CYS A 1 106 ? -9.572 13.129 -6.436 1.00 89.69 106 CYS A C 1
ATOM 868 O O . CYS A 1 106 ? -8.887 13.491 -7.396 1.00 89.69 106 CYS A O 1
ATOM 870 N N . TYR A 1 107 ? -10.167 11.932 -6.397 1.00 89.25 107 TYR A N 1
ATOM 871 C CA . TYR A 1 107 ? -9.980 10.873 -7.400 1.00 89.25 107 TYR A CA 1
ATOM 872 C C . TYR A 1 107 ? -10.097 11.368 -8.852 1.00 89.25 107 TYR A C 1
ATOM 874 O O . TYR A 1 107 ? -9.179 11.200 -9.663 1.00 89.25 107 TYR A O 1
ATOM 882 N N . ASP A 1 108 ? -11.191 12.056 -9.175 1.00 89.75 108 ASP A N 1
ATOM 883 C CA . ASP A 1 108 ? -11.460 12.519 -10.540 1.00 89.75 108 ASP A CA 1
ATOM 884 C C . ASP A 1 108 ? -10.489 13.613 -10.992 1.00 89.75 108 ASP A C 1
ATOM 886 O O . ASP A 1 108 ? -10.121 13.673 -12.164 1.00 89.75 108 ASP A O 1
ATOM 890 N N . SER A 1 109 ? -10.022 14.439 -10.053 1.00 89.81 109 SER A N 1
ATOM 891 C CA . SER A 1 109 ? -9.164 15.594 -10.338 1.00 89.81 109 SER A CA 1
ATOM 892 C C . SER A 1 109 ? -7.699 15.248 -10.612 1.00 89.81 109 SER A C 1
ATOM 894 O O . SER A 1 109 ? -6.997 16.072 -11.188 1.00 89.81 109 SER A O 1
ATOM 896 N N . ILE A 1 110 ? -7.233 14.064 -10.199 1.00 90.38 110 ILE A N 1
ATOM 897 C CA . ILE A 1 110 ? -5.837 13.647 -10.383 1.00 90.38 110 ILE A CA 1
ATOM 898 C C . ILE A 1 110 ? -5.585 13.329 -11.861 1.00 90.38 110 ILE A C 1
ATOM 900 O O . ILE A 1 110 ? -6.269 12.474 -12.438 1.00 90.38 110 ILE A O 1
ATOM 904 N N . GLN A 1 111 ? -4.595 13.998 -12.452 1.00 90.19 111 GLN A N 1
ATOM 905 C CA . GLN A 1 111 ? -4.131 13.775 -13.821 1.00 90.19 111 GLN A CA 1
ATOM 906 C C . GLN A 1 111 ? -2.812 12.994 -13.849 1.00 90.19 111 GLN A C 1
ATOM 908 O O . GLN A 1 111 ? -2.114 12.879 -12.839 1.00 90.19 111 GLN A O 1
ATOM 913 N N . LYS A 1 112 ? -2.464 12.459 -15.026 1.00 83.75 112 LYS A N 1
ATOM 914 C CA . LYS A 1 112 ? -1.262 11.635 -15.228 1.00 83.75 112 LYS A CA 1
ATOM 915 C C . LYS A 1 112 ? 0.037 12.402 -14.929 1.00 83.75 112 LYS A C 1
ATOM 917 O O . LYS A 1 112 ? 0.947 11.884 -14.292 1.00 83.75 112 LYS A O 1
ATOM 922 N N . ASP A 1 113 ? 0.086 13.677 -15.301 1.00 84.75 113 ASP A N 1
ATOM 923 C CA . ASP A 1 113 ? 1.287 14.507 -15.138 1.00 84.75 113 ASP A CA 1
ATOM 924 C C . ASP A 1 113 ? 1.509 14.990 -13.691 1.00 84.75 113 ASP A C 1
ATOM 926 O O . ASP A 1 113 ? 2.573 15.514 -13.355 1.00 84.75 113 ASP A O 1
ATOM 930 N N . ASP A 1 114 ? 0.534 14.788 -12.799 1.00 83.56 114 ASP A N 1
ATOM 931 C CA . ASP A 1 114 ? 0.598 15.313 -11.435 1.00 83.56 114 ASP A CA 1
ATOM 932 C C . ASP A 1 114 ? 1.538 14.519 -10.517 1.00 83.56 114 ASP A C 1
ATOM 934 O O . ASP A 1 114 ? 1.878 15.018 -9.441 1.00 83.56 114 ASP A O 1
ATOM 938 N N . PHE A 1 115 ? 1.971 13.310 -10.913 1.00 81.81 115 PHE A N 1
ATOM 939 C CA . PHE A 1 115 ? 2.616 12.309 -10.044 1.00 81.81 115 PHE A CA 1
ATOM 940 C C . PHE A 1 115 ? 3.705 12.879 -9.119 1.00 81.81 115 PHE A C 1
ATOM 942 O O . PHE A 1 115 ? 3.722 12.602 -7.916 1.00 81.81 115 PHE A O 1
ATOM 949 N N . ILE A 1 116 ? 4.580 13.733 -9.659 1.00 78.12 116 ILE A N 1
ATOM 950 C CA . ILE A 1 116 ? 5.711 14.334 -8.934 1.00 78.12 116 ILE A CA 1
ATOM 951 C C . ILE A 1 116 ? 5.231 15.174 -7.740 1.00 78.12 116 ILE A C 1
ATOM 953 O O . ILE A 1 116 ? 5.837 15.137 -6.667 1.00 78.12 116 ILE A O 1
ATOM 957 N N . ASN A 1 117 ? 4.119 15.891 -7.906 1.00 82.88 117 ASN A N 1
ATOM 958 C CA . ASN A 1 117 ? 3.572 16.826 -6.924 1.00 82.88 117 ASN A CA 1
ATOM 959 C C . ASN A 1 117 ? 2.542 16.179 -5.985 1.00 82.88 117 ASN A C 1
ATOM 961 O O . ASN A 1 117 ? 2.025 16.839 -5.077 1.00 82.88 117 ASN A O 1
ATOM 965 N N . LEU A 1 118 ? 2.220 14.899 -6.185 1.00 85.19 118 LEU A N 1
ATOM 966 C CA . LEU A 1 118 ? 1.266 14.196 -5.340 1.00 85.19 118 LEU A CA 1
ATOM 967 C C . LEU A 1 118 ? 1.885 13.853 -3.987 1.00 85.19 118 LEU A C 1
ATOM 969 O O . LEU A 1 118 ? 2.993 13.320 -3.887 1.00 85.19 118 LEU A O 1
ATOM 973 N N . ASN A 1 119 ? 1.107 14.111 -2.935 1.00 87.00 119 ASN A N 1
ATOM 974 C CA . ASN A 1 119 ? 1.392 13.559 -1.621 1.00 87.00 119 ASN A CA 1
ATOM 975 C C . ASN A 1 119 ? 1.186 12.036 -1.629 1.00 87.00 119 ASN A C 1
ATOM 977 O O . ASN A 1 119 ? 0.574 11.477 -2.538 1.00 87.00 119 ASN A O 1
ATOM 981 N N . ARG A 1 120 ? 1.662 11.379 -0.575 1.00 83.12 120 ARG A N 1
ATOM 982 C CA . ARG A 1 120 ? 1.666 9.921 -0.460 1.00 83.12 120 ARG A CA 1
ATOM 983 C C . ARG A 1 120 ? 0.291 9.271 -0.698 1.00 83.12 120 ARG A C 1
ATOM 985 O O . ARG A 1 120 ? 0.158 8.465 -1.607 1.00 83.12 120 ARG A O 1
ATOM 992 N N . PHE A 1 121 ? -0.758 9.716 -0.002 1.00 86.56 121 PHE A N 1
ATOM 993 C CA . PHE A 1 121 ? -2.120 9.190 -0.194 1.00 86.56 121 PHE A CA 1
ATOM 994 C C . PHE A 1 121 ? -2.686 9.442 -1.598 1.00 86.56 121 PHE A C 1
ATOM 996 O O . PHE A 1 121 ? -3.383 8.594 -2.147 1.00 86.56 121 PHE A O 1
ATOM 1003 N N . LYS A 1 122 ? -2.385 10.590 -2.216 1.00 87.88 122 LYS A N 1
ATOM 1004 C CA . LYS A 1 122 ? -2.789 10.861 -3.603 1.00 87.88 122 LYS A CA 1
ATOM 1005 C C . LYS A 1 122 ? -2.032 9.991 -4.603 1.00 87.88 122 LYS A C 1
ATOM 1007 O O . LYS A 1 122 ? -2.605 9.666 -5.635 1.00 87.88 122 LYS A O 1
ATOM 1012 N N . ARG A 1 123 ? -0.791 9.583 -4.309 1.00 85.62 123 ARG A N 1
ATOM 1013 C CA . ARG A 1 123 ? -0.067 8.603 -5.134 1.00 85.62 123 ARG A CA 1
ATOM 1014 C C . ARG A 1 123 ? -0.745 7.237 -5.111 1.00 85.62 123 ARG A C 1
ATOM 1016 O O . ARG A 1 123 ? -0.844 6.632 -6.164 1.00 85.62 123 ARG A O 1
ATOM 1023 N N . VAL A 1 124 ? -1.298 6.803 -3.974 1.00 86.94 124 VAL A N 1
ATOM 1024 C CA . VAL A 1 124 ? -2.115 5.572 -3.912 1.00 86.94 124 VAL A CA 1
ATOM 1025 C C . VAL A 1 124 ? -3.302 5.657 -4.867 1.00 86.94 124 VAL A C 1
ATOM 1027 O O . VAL A 1 124 ? -3.529 4.762 -5.676 1.00 86.94 124 VAL A O 1
ATOM 1030 N N . VAL A 1 125 ? -4.026 6.777 -4.821 1.00 89.00 125 VAL A N 1
ATOM 1031 C CA . VAL A 1 125 ? -5.164 7.022 -5.715 1.00 89.00 125 VAL A CA 1
ATOM 1032 C C . VAL A 1 125 ? -4.731 7.067 -7.182 1.00 89.00 125 VAL A C 1
ATOM 1034 O O . VAL A 1 125 ? -5.401 6.493 -8.034 1.00 89.00 125 VAL A O 1
ATOM 1037 N N . TYR A 1 126 ? -3.608 7.724 -7.475 1.00 88.06 126 TYR A N 1
ATOM 1038 C CA . TYR A 1 126 ? -3.015 7.782 -8.809 1.00 88.06 126 TYR A CA 1
ATOM 1039 C C . TYR A 1 126 ? -2.673 6.389 -9.339 1.00 88.06 126 TYR A C 1
ATOM 1041 O O . TYR A 1 126 ? -3.080 6.053 -10.448 1.00 88.06 126 TYR A O 1
ATOM 1049 N N . ILE A 1 127 ? -1.965 5.582 -8.542 1.00 86.25 127 ILE A N 1
ATOM 1050 C CA . ILE A 1 127 ? -1.545 4.234 -8.930 1.00 86.25 127 ILE A CA 1
ATOM 1051 C C . ILE A 1 127 ? -2.774 3.375 -9.198 1.00 86.25 127 ILE A C 1
ATOM 1053 O O . ILE A 1 127 ? -2.819 2.707 -10.217 1.00 86.25 127 ILE A O 1
ATOM 1057 N N . TYR A 1 128 ? -3.808 3.454 -8.355 1.00 86.81 128 TYR A N 1
ATOM 1058 C CA . TYR A 1 128 ? -5.069 2.762 -8.618 1.00 86.81 128 TYR A CA 1
ATOM 1059 C C . TYR A 1 128 ? -5.736 3.237 -9.923 1.00 86.81 128 TYR A C 1
ATOM 1061 O O . TYR A 1 128 ? -6.155 2.426 -10.744 1.00 86.81 128 TYR A O 1
ATOM 1069 N N . LYS A 1 129 ? -5.862 4.555 -10.125 1.00 87.50 129 LYS A N 1
ATOM 1070 C CA . LYS A 1 129 ? -6.584 5.134 -11.270 1.00 87.50 129 LYS A CA 1
ATOM 1071 C C . LYS A 1 129 ? -5.924 4.804 -12.604 1.00 87.50 129 LYS A C 1
ATOM 1073 O O . LYS A 1 129 ? -6.624 4.499 -13.560 1.00 87.50 129 LYS A O 1
ATOM 1078 N N . PHE A 1 130 ? -4.601 4.875 -12.656 1.00 86.50 130 PHE A N 1
ATOM 1079 C CA . PHE A 1 130 ? -3.822 4.637 -13.867 1.00 86.50 130 PHE A CA 1
ATOM 1080 C C . PHE A 1 130 ? -3.166 3.254 -13.871 1.00 86.50 130 PHE A C 1
ATOM 1082 O O . PHE A 1 130 ? -2.212 3.066 -14.615 1.00 86.50 130 PHE A O 1
ATOM 1089 N N . HIS A 1 131 ? -3.643 2.302 -13.057 1.00 81.88 131 HIS A N 1
ATOM 1090 C CA . HIS A 1 131 ? -2.985 1.000 -12.897 1.00 81.88 131 HIS A CA 1
ATOM 1091 C C . HIS A 1 131 ? -2.770 0.280 -14.235 1.00 81.88 131 HIS A C 1
ATOM 1093 O O . HIS A 1 131 ? -1.669 -0.184 -14.482 1.00 81.88 131 HIS A O 1
ATOM 1099 N N . ASP A 1 132 ? -3.762 0.304 -15.131 1.00 79.12 132 ASP A N 1
ATOM 1100 C CA . ASP A 1 132 ? -3.681 -0.301 -16.471 1.00 79.12 132 ASP A CA 1
ATOM 1101 C C . ASP A 1 132 ? -2.664 0.383 -17.408 1.00 79.12 132 ASP A C 1
ATOM 1103 O O . ASP A 1 132 ? -2.273 -0.168 -18.435 1.00 79.12 132 ASP A O 1
ATOM 1107 N N . GLU A 1 133 ? -2.270 1.622 -17.107 1.00 81.06 133 GLU A N 1
ATOM 1108 C CA . GLU A 1 133 ? -1.323 2.404 -17.911 1.00 81.06 133 GLU A CA 1
ATOM 1109 C C . GLU A 1 133 ? 0.089 2.432 -17.316 1.00 81.06 133 GLU A C 1
ATOM 1111 O O . GLU A 1 133 ? 1.040 2.863 -17.982 1.00 81.06 133 GLU A O 1
ATOM 1116 N N . LEU A 1 134 ? 0.222 2.040 -16.052 1.00 82.19 134 LEU A N 1
ATOM 1117 C CA . LEU A 1 134 ? 1.488 1.967 -15.346 1.00 82.19 134 LEU A CA 1
ATOM 1118 C C . LEU A 1 134 ? 2.098 0.582 -15.552 1.00 82.19 134 LEU A C 1
ATOM 1120 O O . LEU A 1 134 ? 1.364 -0.392 -15.695 1.00 82.19 134 LEU A O 1
ATOM 1124 N N . PRO A 1 135 ? 3.433 0.478 -15.591 1.00 79.44 135 PRO A N 1
ATOM 1125 C CA . PRO A 1 135 ? 4.052 -0.830 -15.552 1.00 79.44 135 PRO A CA 1
ATOM 1126 C C . PRO A 1 135 ? 3.749 -1.482 -14.202 1.00 79.44 135 PRO A C 1
ATOM 1128 O O . PRO A 1 135 ? 3.776 -0.813 -13.166 1.00 79.44 135 PRO A O 1
ATOM 1131 N N . ASP A 1 136 ? 3.499 -2.786 -14.214 1.00 76.25 136 ASP A N 1
ATOM 1132 C CA . ASP A 1 136 ? 3.387 -3.593 -12.997 1.00 76.25 136 ASP A CA 1
ATOM 1133 C C . ASP A 1 136 ? 4.688 -3.486 -12.187 1.00 76.25 136 ASP A C 1
ATOM 1135 O O . ASP A 1 136 ? 4.696 -3.385 -10.960 1.00 76.25 136 ASP A O 1
ATOM 1139 N N . GLU A 1 137 ? 5.809 -3.442 -12.907 1.00 78.75 137 GLU A N 1
ATOM 1140 C CA . GLU A 1 137 ? 7.142 -3.450 -12.337 1.00 78.75 137 GLU A CA 1
ATOM 1141 C C . GLU A 1 137 ? 8.124 -2.663 -13.208 1.00 78.75 137 GLU A C 1
ATOM 1143 O O . GLU A 1 137 ? 8.148 -2.786 -14.438 1.00 78.75 137 GLU A O 1
ATOM 1148 N N . ASN A 1 138 ? 8.987 -1.887 -12.555 1.00 83.31 138 ASN A N 1
ATOM 1149 C CA . ASN A 1 138 ? 10.151 -1.288 -13.189 1.00 83.31 138 ASN A CA 1
ATOM 1150 C C . ASN A 1 138 ? 11.395 -2.117 -12.878 1.00 83.31 138 ASN A C 1
ATOM 1152 O O . ASN A 1 138 ? 11.788 -2.273 -11.724 1.00 83.31 138 ASN A O 1
ATOM 1156 N N . VAL A 1 139 ? 12.068 -2.592 -13.920 1.00 85.19 139 VAL A N 1
ATOM 1157 C CA . VAL A 1 139 ? 13.329 -3.320 -13.817 1.00 85.19 139 VAL A CA 1
ATOM 1158 C C . VAL A 1 139 ? 14.458 -2.413 -14.301 1.00 85.19 139 VAL A C 1
ATOM 1160 O O . VAL A 1 139 ? 14.591 -2.110 -15.488 1.00 85.19 139 VAL A O 1
ATOM 1163 N N . LEU A 1 140 ? 15.300 -1.974 -13.370 1.00 84.69 140 LEU A N 1
ATOM 1164 C CA . LEU A 1 140 ? 16.533 -1.256 -13.660 1.00 84.69 140 LEU A CA 1
ATOM 1165 C C . LEU A 1 140 ? 17.665 -2.261 -13.874 1.00 84.69 140 LEU A C 1
ATOM 1167 O O . LEU A 1 140 ? 18.164 -2.885 -12.934 1.00 84.69 140 LEU A O 1
ATOM 1171 N N . LEU A 1 141 ? 18.105 -2.375 -15.121 1.00 87.38 141 LEU A N 1
ATOM 1172 C CA . LEU A 1 141 ? 19.262 -3.164 -15.516 1.00 87.38 141 LEU A CA 1
ATOM 1173 C C . LEU A 1 141 ? 20.504 -2.269 -15.552 1.00 87.38 141 LEU A C 1
ATOM 1175 O O . LEU A 1 141 ? 20.545 -1.262 -16.258 1.00 87.38 141 LEU A O 1
ATOM 1179 N N . SER A 1 142 ? 21.539 -2.654 -14.816 1.00 88.19 142 SER A N 1
ATOM 1180 C CA . SER A 1 142 ? 22.841 -1.991 -14.797 1.00 88.19 142 SER A CA 1
ATOM 1181 C C . SER A 1 142 ? 23.911 -2.934 -15.323 1.00 88.19 142 SER A C 1
ATOM 1183 O O . SER A 1 142 ? 24.037 -4.055 -14.836 1.00 88.19 142 SER A O 1
ATOM 1185 N N . ILE A 1 143 ? 24.700 -2.484 -16.297 1.00 87.44 143 ILE A N 1
ATOM 1186 C CA . ILE A 1 143 ? 25.849 -3.226 -16.823 1.00 87.44 143 ILE A CA 1
ATOM 1187 C C . ILE A 1 143 ? 27.106 -2.419 -16.524 1.00 87.44 143 ILE A C 1
ATOM 1189 O O . ILE A 1 143 ? 27.298 -1.323 -17.053 1.00 87.44 143 ILE A O 1
ATOM 1193 N N . SER A 1 144 ? 27.966 -2.955 -15.661 1.00 86.50 144 SER A N 1
ATOM 1194 C CA . SER A 1 144 ? 29.211 -2.324 -15.237 1.00 86.50 144 SER A CA 1
ATOM 1195 C C . SER A 1 144 ? 30.430 -3.020 -15.830 1.00 86.50 144 SER A C 1
ATOM 1197 O O . SER A 1 144 ? 30.601 -4.230 -15.684 1.00 86.50 144 SER A O 1
ATOM 1199 N N . LYS A 1 145 ? 31.322 -2.249 -16.457 1.00 83.75 145 LYS A N 1
ATOM 1200 C CA . LYS A 1 145 ? 32.617 -2.712 -16.975 1.00 83.75 145 LYS A CA 1
ATOM 1201 C C . LYS A 1 145 ? 33.704 -1.696 -16.647 1.00 83.75 145 LYS A C 1
ATOM 1203 O O . LYS A 1 145 ? 33.578 -0.516 -16.972 1.00 83.75 145 LYS A O 1
ATOM 1208 N N . ASN A 1 146 ? 34.789 -2.147 -16.015 1.00 82.31 146 ASN A N 1
ATOM 1209 C CA . ASN A 1 146 ? 35.928 -1.304 -15.621 1.00 82.31 146 ASN A CA 1
ATOM 1210 C C . ASN A 1 146 ? 35.518 -0.029 -14.847 1.00 82.31 146 ASN A C 1
ATOM 1212 O O . ASN A 1 146 ? 36.075 1.045 -15.070 1.00 82.31 146 ASN A O 1
ATOM 1216 N N . GLY A 1 147 ? 34.509 -0.134 -13.975 1.00 75.19 147 GLY A N 1
ATOM 1217 C CA . GLY A 1 147 ? 34.010 0.979 -13.157 1.00 75.19 147 GLY A CA 1
ATOM 1218 C C . GLY A 1 147 ? 33.068 1.958 -13.871 1.00 75.19 147 GLY A C 1
ATOM 1219 O O . GLY A 1 147 ? 32.651 2.936 -13.257 1.00 75.19 147 GLY A O 1
ATOM 1220 N N . LYS A 1 148 ? 32.713 1.721 -15.142 1.00 82.56 148 LYS A N 1
ATOM 1221 C CA . LYS A 1 148 ? 31.666 2.470 -15.856 1.00 82.56 148 LYS A CA 1
ATOM 1222 C C . LYS A 1 148 ? 30.391 1.642 -15.911 1.00 82.56 148 LYS A C 1
ATOM 1224 O O . LYS A 1 148 ? 30.459 0.498 -16.352 1.00 82.56 148 LYS A O 1
ATOM 1229 N N . SER A 1 149 ? 29.265 2.228 -15.509 1.00 85.75 149 SER A N 1
ATOM 1230 C CA . SER A 1 149 ? 27.957 1.567 -15.512 1.00 85.75 149 SER A CA 1
ATOM 1231 C C . SER A 1 149 ? 27.004 2.237 -16.494 1.00 85.75 149 SER A C 1
ATOM 1233 O O . SER A 1 149 ? 26.820 3.455 -16.441 1.00 85.75 149 SER A O 1
ATOM 1235 N N . ASN A 1 150 ? 26.400 1.434 -17.363 1.00 87.12 150 ASN A N 1
ATOM 1236 C CA . ASN A 1 150 ? 25.268 1.826 -18.193 1.00 87.12 150 ASN A CA 1
ATOM 1237 C C . ASN A 1 150 ? 23.977 1.363 -17.521 1.00 87.12 150 ASN A C 1
ATOM 1239 O O . ASN A 1 150 ? 23.945 0.274 -16.950 1.00 87.12 150 ASN A O 1
ATOM 1243 N N . TYR A 1 151 ? 22.933 2.185 -17.597 1.00 86.69 151 TYR A N 1
ATOM 1244 C CA . TYR A 1 151 ? 21.639 1.910 -16.979 1.00 86.69 151 TYR A CA 1
ATOM 1245 C C . TYR A 1 151 ? 20.555 1.842 -18.044 1.00 86.69 151 TYR A C 1
ATOM 1247 O O . TYR A 1 151 ? 20.485 2.702 -18.925 1.00 86.69 151 TYR A O 1
ATOM 1255 N N . TYR A 1 152 ? 19.695 0.842 -17.921 1.00 88.06 152 TYR A N 1
ATOM 1256 C CA . TYR A 1 152 ? 18.585 0.586 -18.819 1.00 88.06 152 TYR A CA 1
ATOM 1257 C C . TYR A 1 152 ? 17.321 0.373 -17.994 1.00 88.06 152 TYR A C 1
ATOM 1259 O O . TYR A 1 152 ? 17.324 -0.401 -17.039 1.00 88.06 152 TYR A O 1
ATOM 1267 N N . LEU A 1 153 ? 16.254 1.075 -18.368 1.00 87.56 153 LEU A N 1
ATOM 1268 C CA . LEU A 1 153 ? 14.932 0.889 -17.786 1.00 87.56 153 LEU A CA 1
ATOM 1269 C C . LEU A 1 153 ? 14.155 -0.110 -18.641 1.00 87.56 153 LEU A C 1
ATOM 1271 O O . LEU A 1 153 ? 14.081 0.041 -19.863 1.00 87.56 153 LEU A O 1
ATOM 1275 N N . ILE A 1 154 ? 13.602 -1.120 -17.985 1.00 87.31 154 ILE A N 1
ATOM 1276 C CA . ILE A 1 154 ? 12.706 -2.109 -18.567 1.00 87.31 154 ILE A CA 1
ATOM 1277 C C . ILE A 1 154 ? 11.396 -2.021 -17.786 1.00 87.31 154 ILE A C 1
ATOM 1279 O O . ILE A 1 154 ? 11.382 -2.160 -16.568 1.00 87.31 154 ILE A O 1
ATOM 1283 N N . GLU A 1 155 ? 10.304 -1.786 -18.492 1.00 87.12 155 GLU A N 1
ATOM 1284 C CA . GLU A 1 155 ? 8.951 -1.678 -17.954 1.00 87.12 155 GLU A CA 1
ATOM 1285 C C . GLU A 1 155 ? 8.225 -3.004 -18.193 1.00 87.12 155 GLU A C 1
ATOM 1287 O O . GLU A 1 155 ? 8.212 -3.509 -19.319 1.00 87.12 155 GLU A O 1
ATOM 1292 N N . VAL A 1 156 ? 7.638 -3.600 -17.161 1.00 83.12 156 VAL A N 1
ATOM 1293 C CA . VAL A 1 156 ? 6.899 -4.863 -17.280 1.00 83.12 156 VAL A CA 1
ATOM 1294 C C . VAL A 1 156 ? 5.404 -4.576 -17.250 1.00 83.12 156 VAL A C 1
ATOM 1296 O O . VAL A 1 156 ? 4.921 -3.930 -16.330 1.00 83.12 156 VAL A O 1
ATOM 1299 N N . TYR A 1 157 ? 4.685 -5.078 -18.252 1.00 82.69 157 TYR A N 1
ATOM 1300 C CA . TYR A 1 157 ? 3.228 -5.007 -18.368 1.00 82.69 157 TYR A CA 1
ATOM 1301 C C . TYR A 1 157 ? 2.680 -6.409 -18.644 1.00 82.69 157 TYR A C 1
ATOM 1303 O O . TYR A 1 157 ? 3.032 -6.994 -19.670 1.00 82.69 157 TYR A O 1
ATOM 1311 N N . ASP A 1 158 ? 1.839 -6.974 -17.781 1.00 79.44 158 ASP A N 1
ATOM 1312 C CA . ASP A 1 158 ? 1.254 -8.315 -17.942 1.00 79.44 158 ASP A CA 1
ATOM 1313 C C . ASP A 1 158 ? 2.314 -9.391 -18.271 1.00 79.44 158 ASP A C 1
ATOM 1315 O O . ASP A 1 158 ? 2.168 -10.187 -19.208 1.00 79.44 158 ASP A O 1
ATOM 1319 N N . ASN A 1 159 ? 3.435 -9.392 -17.540 1.00 75.19 159 ASN A N 1
ATOM 1320 C CA . ASN A 1 159 ? 4.616 -10.237 -17.792 1.00 75.19 159 ASN A CA 1
ATOM 1321 C C . ASN A 1 159 ? 5.325 -10.011 -19.147 1.00 75.19 159 ASN A C 1
ATOM 1323 O O . ASN A 1 159 ? 6.164 -10.820 -19.552 1.00 75.19 159 ASN A O 1
ATOM 1327 N N . LYS A 1 160 ? 5.025 -8.929 -19.870 1.00 82.19 160 LYS A N 1
ATOM 1328 C CA . LYS A 1 160 ? 5.726 -8.531 -21.099 1.00 82.19 160 LYS A CA 1
ATOM 1329 C C . 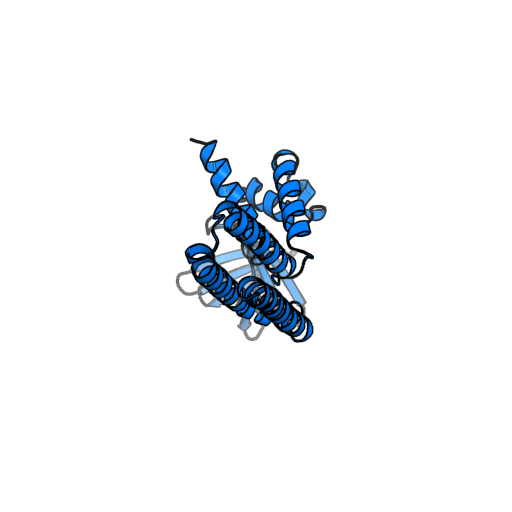LYS A 1 160 ? 6.673 -7.377 -20.809 1.00 82.19 160 LYS A C 1
ATOM 1331 O O . LYS A 1 160 ? 6.267 -6.342 -20.296 1.00 82.19 160 LYS A O 1
ATOM 1336 N N . MET A 1 161 ? 7.933 -7.542 -21.198 1.00 85.56 161 MET A N 1
ATOM 1337 C CA . MET A 1 161 ? 8.954 -6.507 -21.052 1.00 85.56 161 MET A CA 1
ATOM 1338 C C . MET A 1 161 ? 8.911 -5.515 -22.219 1.00 85.56 161 MET A C 1
ATOM 1340 O O . MET A 1 161 ? 9.013 -5.902 -23.388 1.00 85.56 161 MET A O 1
ATOM 1344 N N . THR A 1 162 ? 8.839 -4.234 -21.886 1.00 87.62 162 THR A N 1
ATOM 1345 C CA . THR A 1 162 ? 8.948 -3.090 -22.789 1.00 87.62 162 THR A CA 1
ATOM 1346 C C . THR A 1 162 ? 10.210 -2.312 -22.434 1.00 87.62 162 THR A C 1
ATOM 1348 O O . THR A 1 162 ? 10.469 -2.007 -21.277 1.00 87.62 162 THR A O 1
ATOM 1351 N N . TYR A 1 163 ? 11.048 -2.027 -23.425 1.00 88.88 163 TYR A N 1
ATOM 1352 C CA . TYR A 1 163 ? 12.296 -1.287 -23.241 1.00 88.88 163 TYR A CA 1
ATOM 1353 C C . TYR A 1 163 ? 12.713 -0.626 -24.556 1.00 88.88 163 TYR A C 1
ATOM 1355 O O . TYR A 1 163 ? 12.202 -0.951 -25.634 1.00 88.88 163 TYR A O 1
ATOM 1363 N N . ASP A 1 164 ? 13.668 0.300 -24.480 1.00 87.62 164 ASP A N 1
ATOM 1364 C CA . ASP A 1 164 ? 14.207 0.990 -25.650 1.00 87.62 164 ASP A CA 1
ATOM 1365 C C . ASP A 1 164 ? 15.077 0.048 -26.503 1.00 87.62 164 ASP A C 1
ATOM 1367 O O . ASP A 1 164 ? 16.283 -0.103 -26.284 1.00 87.62 164 ASP A O 1
ATOM 1371 N N . LYS A 1 165 ? 14.451 -0.562 -27.516 1.00 87.00 165 LYS A N 1
ATOM 1372 C CA . LYS A 1 165 ? 15.098 -1.484 -28.466 1.00 87.00 165 LYS A CA 1
ATOM 1373 C C . LYS A 1 165 ? 16.224 -0.853 -29.288 1.00 87.00 165 LYS A C 1
ATOM 1375 O O . LYS A 1 165 ? 16.983 -1.578 -29.920 1.00 87.00 165 LYS A O 1
ATOM 1380 N N . SER A 1 166 ? 16.345 0.479 -29.311 1.00 84.88 166 SER A N 1
ATOM 1381 C CA . SER A 1 166 ? 17.470 1.150 -29.975 1.00 84.88 166 SER A CA 1
ATOM 1382 C C . SER A 1 166 ? 18.755 1.120 -29.145 1.00 84.88 166 SER A C 1
ATOM 1384 O O . SER A 1 166 ? 19.837 1.336 -29.686 1.00 84.88 166 SER A O 1
ATOM 1386 N N . LYS A 1 167 ? 18.644 0.846 -27.839 1.00 85.88 167 LYS A N 1
ATOM 1387 C CA . LYS A 1 167 ? 19.758 0.850 -26.880 1.00 85.88 167 LYS A CA 1
ATOM 1388 C C . LYS A 1 167 ? 20.072 -0.530 -26.319 1.00 85.88 167 LYS A C 1
ATOM 1390 O O . LYS A 1 167 ? 21.209 -0.770 -25.915 1.00 85.88 167 LYS A O 1
ATOM 1395 N N . LEU A 1 168 ? 19.072 -1.405 -26.268 1.00 90.44 168 LEU A N 1
ATOM 1396 C CA . LEU A 1 168 ? 19.165 -2.712 -25.637 1.00 90.44 168 LEU A CA 1
ATOM 1397 C C . LEU A 1 168 ? 18.444 -3.768 -26.479 1.00 90.44 168 LEU A C 1
ATOM 1399 O O . LEU A 1 168 ? 17.364 -3.502 -26.999 1.00 90.44 168 LEU A O 1
ATOM 1403 N N . GLY A 1 169 ? 19.009 -4.966 -26.573 1.00 88.75 169 GLY A N 1
ATOM 1404 C CA . GLY A 1 169 ? 18.343 -6.179 -27.038 1.00 88.75 169 GLY A CA 1
ATOM 1405 C C . GLY A 1 169 ? 18.356 -7.229 -25.932 1.00 88.75 169 GLY A C 1
ATOM 1406 O O . GLY A 1 169 ? 19.382 -7.434 -25.291 1.00 88.75 169 GLY A O 1
ATOM 1407 N N . ILE A 1 170 ? 17.226 -7.885 -25.680 1.00 87.44 170 ILE A N 1
ATOM 1408 C CA . ILE A 1 170 ? 17.125 -8.978 -24.703 1.00 87.44 170 ILE A CA 1
ATOM 1409 C C . ILE A 1 170 ? 16.579 -10.206 -25.422 1.00 87.44 170 ILE A C 1
ATOM 1411 O O . ILE A 1 170 ? 15.492 -10.157 -26.001 1.00 87.44 170 ILE A O 1
ATOM 1415 N N . ILE A 1 171 ? 17.331 -11.304 -25.367 1.00 86.94 171 ILE A N 1
ATOM 1416 C CA . ILE A 1 171 ? 16.961 -12.602 -25.930 1.00 86.94 171 ILE A CA 1
ATOM 1417 C C . ILE A 1 171 ? 16.988 -13.620 -24.790 1.00 86.94 171 ILE A C 1
ATOM 1419 O O . ILE A 1 171 ? 18.048 -13.953 -24.263 1.00 86.94 171 ILE A O 1
ATOM 1423 N N . GLU A 1 172 ? 15.815 -14.112 -24.402 1.00 80.19 172 GLU A N 1
ATOM 1424 C CA . GLU A 1 172 ? 15.690 -15.197 -23.428 1.00 80.19 172 GLU A CA 1
ATOM 1425 C C . GLU A 1 172 ? 15.606 -16.546 -24.153 1.00 80.19 172 GLU A C 1
ATOM 1427 O O . GLU A 1 172 ? 14.829 -16.719 -25.092 1.00 80.19 172 GLU A O 1
ATOM 1432 N N . THR A 1 173 ? 16.417 -17.502 -23.710 1.00 80.56 173 THR A N 1
ATOM 1433 C CA . THR A 1 173 ? 16.370 -18.914 -24.115 1.00 80.56 173 THR A CA 1
ATOM 1434 C C . THR A 1 173 ? 16.118 -19.781 -22.885 1.00 80.56 173 THR A C 1
ATOM 1436 O O . THR A 1 173 ? 16.283 -19.308 -21.762 1.00 80.56 173 THR A O 1
ATOM 1439 N N . ASP A 1 174 ? 15.819 -21.064 -23.089 1.00 76.06 174 ASP A N 1
ATOM 1440 C CA . ASP A 1 174 ? 15.540 -22.029 -22.013 1.00 76.06 174 ASP A CA 1
ATOM 1441 C C . ASP A 1 174 ? 16.681 -22.214 -20.996 1.00 76.06 174 ASP A C 1
ATOM 1443 O O . ASP A 1 174 ? 16.498 -22.896 -20.001 1.00 76.06 174 ASP A O 1
ATOM 1447 N N . SER A 1 175 ? 17.885 -21.687 -21.249 1.00 77.75 175 SER A N 1
ATOM 1448 C CA . SER A 1 175 ? 19.024 -21.835 -20.324 1.00 77.75 175 SER A CA 1
ATOM 1449 C C . SER A 1 175 ? 19.888 -20.582 -20.160 1.00 77.75 175 SER A C 1
ATOM 1451 O O . SER A 1 175 ? 20.747 -20.535 -19.276 1.00 77.75 175 SER A O 1
ATOM 1453 N N . THR A 1 176 ? 19.680 -19.551 -20.984 1.00 82.19 176 THR A N 1
ATOM 1454 C CA . THR A 1 176 ? 20.497 -18.330 -20.965 1.00 82.19 176 THR A CA 1
ATOM 1455 C C . THR A 1 176 ? 19.680 -17.092 -21.302 1.00 82.19 176 THR A C 1
ATOM 1457 O O . THR A 1 176 ? 18.747 -17.141 -22.107 1.00 82.19 176 THR A O 1
ATOM 1460 N N . THR A 1 177 ? 20.077 -15.966 -20.722 1.00 83.62 177 THR A N 1
ATOM 1461 C CA . THR A 1 177 ? 19.605 -14.636 -21.102 1.00 83.62 177 THR A CA 1
ATOM 1462 C C . THR A 1 177 ? 20.755 -13.909 -21.789 1.00 83.62 177 THR A C 1
ATOM 1464 O O . THR A 1 177 ? 21.803 -13.687 -21.183 1.00 83.62 177 THR A O 1
ATOM 1467 N N . ILE A 1 178 ? 20.572 -13.544 -23.056 1.00 86.44 178 ILE A N 1
ATOM 1468 C CA . ILE A 1 178 ? 21.540 -12.767 -23.832 1.00 86.44 178 ILE A CA 1
ATOM 1469 C C . ILE A 1 178 ? 21.082 -11.310 -23.839 1.00 86.44 178 ILE A C 1
ATOM 1471 O O . ILE A 1 178 ? 19.947 -11.010 -24.210 1.00 86.44 178 ILE A O 1
ATOM 1475 N N . ILE A 1 179 ? 21.975 -10.410 -23.437 1.00 87.81 179 ILE A N 1
ATOM 1476 C CA . ILE A 1 179 ? 21.747 -8.967 -23.404 1.00 87.81 179 ILE A CA 1
ATOM 1477 C C . ILE A 1 179 ? 22.696 -8.291 -24.392 1.00 87.81 179 ILE A C 1
ATOM 1479 O O . ILE A 1 179 ? 23.913 -8.384 -24.256 1.00 87.81 179 ILE A O 1
ATOM 1483 N N . GLU A 1 180 ? 22.148 -7.597 -25.379 1.00 89.88 180 GLU A N 1
ATOM 1484 C CA . GLU A 1 180 ? 22.883 -6.852 -26.397 1.00 89.88 180 GLU A CA 1
ATOM 1485 C C . GLU A 1 180 ? 22.832 -5.349 -26.096 1.00 89.88 180 GLU A C 1
ATOM 1487 O O . GLU A 1 180 ? 21.784 -4.719 -26.215 1.00 89.88 180 GLU A O 1
ATOM 1492 N N . GLU A 1 181 ? 23.961 -4.749 -25.714 1.00 87.00 181 GLU A N 1
ATOM 1493 C CA . GLU A 1 181 ? 24.098 -3.292 -25.635 1.00 87.00 181 GLU A CA 1
ATOM 1494 C C . GLU A 1 181 ? 24.353 -2.731 -27.042 1.00 87.00 181 GLU A C 1
ATOM 1496 O O . GLU A 1 181 ? 25.396 -3.007 -27.650 1.00 87.00 181 GLU A O 1
ATOM 1501 N N . TYR A 1 182 ? 23.438 -1.900 -27.544 1.00 87.44 182 TYR A N 1
ATOM 1502 C CA . TYR A 1 182 ? 23.633 -1.145 -28.782 1.00 87.44 182 TYR A CA 1
ATOM 1503 C C . TYR A 1 182 ? 24.289 0.198 -28.457 1.00 87.44 182 TYR A C 1
ATOM 1505 O O . TYR A 1 182 ? 23.675 1.115 -27.908 1.00 87.44 182 TYR A O 1
ATOM 1513 N N . LEU A 1 183 ? 25.581 0.309 -28.760 1.00 82.00 183 LEU A N 1
ATOM 1514 C CA . LEU A 1 183 ? 26.372 1.500 -28.472 1.00 82.00 183 LEU A CA 1
ATOM 1515 C C . LEU A 1 183 ? 26.161 2.568 -29.553 1.00 82.00 183 LEU A C 1
ATOM 1517 O O . LEU A 1 183 ? 25.913 2.272 -30.720 1.00 82.00 183 LEU A O 1
ATOM 1521 N N . THR A 1 184 ? 26.342 3.839 -29.189 1.00 78.81 184 THR A N 1
ATOM 1522 C CA . THR A 1 184 ? 26.149 4.995 -30.090 1.00 78.81 184 THR A CA 1
ATOM 1523 C C . THR A 1 184 ? 27.050 4.995 -31.328 1.00 78.81 184 THR A C 1
ATOM 1525 O O . THR A 1 184 ? 26.760 5.689 -32.297 1.00 78.81 184 THR A O 1
ATOM 1528 N N . ASN A 1 185 ? 28.132 4.217 -31.322 1.00 79.44 185 ASN A N 1
ATOM 1529 C CA . ASN A 1 185 ? 29.020 4.022 -32.468 1.00 79.44 185 ASN A CA 1
ATOM 1530 C C . ASN A 1 185 ? 28.599 2.855 -33.385 1.00 79.44 185 ASN A C 1
ATOM 1532 O O . ASN A 1 185 ? 29.365 2.481 -34.270 1.00 79.44 185 ASN A O 1
ATOM 1536 N N . GLY A 1 186 ? 27.420 2.265 -33.165 1.00 74.25 186 GLY A N 1
ATOM 1537 C CA . GLY A 1 186 ? 26.900 1.134 -33.935 1.00 74.25 186 GLY A CA 1
ATOM 1538 C C . GLY A 1 186 ? 27.521 -0.217 -33.572 1.00 74.25 186 GLY A C 1
ATOM 1539 O O . GLY A 1 186 ? 27.209 -1.213 -34.219 1.00 74.25 186 GLY A O 1
ATOM 1540 N N . LEU A 1 187 ? 28.394 -0.278 -32.558 1.00 81.50 187 LEU A N 1
ATOM 1541 C CA . LEU A 1 187 ? 28.890 -1.550 -32.039 1.00 81.50 187 LEU A CA 1
ATOM 1542 C C . LEU A 1 187 ? 27.825 -2.214 -31.168 1.00 81.50 187 LEU A C 1
ATOM 1544 O O . LEU A 1 187 ? 27.185 -1.563 -30.342 1.00 81.50 187 LEU A O 1
ATOM 1548 N N . VAL A 1 188 ? 27.713 -3.530 -31.313 1.00 85.38 188 VAL A N 1
ATOM 1549 C CA . VAL A 1 188 ? 26.898 -4.379 -30.446 1.00 85.38 188 VAL A CA 1
ATOM 1550 C C . VAL A 1 188 ? 27.819 -5.073 -29.456 1.00 85.38 188 VAL A C 1
ATOM 1552 O O . VAL A 1 188 ? 28.839 -5.646 -29.853 1.00 85.38 188 VAL A O 1
ATOM 1555 N N . ARG A 1 189 ? 27.482 -5.024 -28.169 1.00 85.50 189 ARG A N 1
ATOM 1556 C CA . ARG A 1 189 ? 28.158 -5.820 -27.142 1.00 85.50 189 ARG A CA 1
ATOM 1557 C C . ARG A 1 189 ? 27.172 -6.802 -26.531 1.00 85.50 189 ARG A C 1
ATOM 1559 O O . ARG A 1 189 ? 26.226 -6.389 -25.875 1.00 85.50 189 ARG A O 1
ATOM 1566 N N . SER A 1 190 ? 27.426 -8.090 -26.724 1.00 86.06 190 SER A N 1
ATOM 1567 C CA . SER A 1 190 ? 26.601 -9.154 -26.156 1.00 86.06 190 SER A CA 1
ATOM 1568 C C . SER A 1 190 ? 27.150 -9.605 -24.802 1.00 86.06 190 SER A C 1
ATOM 1570 O O . SER A 1 190 ? 28.352 -9.829 -24.647 1.00 86.06 190 SER A O 1
ATOM 1572 N N . HIS A 1 191 ? 26.254 -9.765 -23.840 1.00 85.50 191 HIS A N 1
ATOM 1573 C CA . HIS A 1 191 ? 26.498 -10.283 -22.503 1.00 85.50 191 HIS A CA 1
ATOM 1574 C C . HIS A 1 191 ? 25.634 -11.519 -22.305 1.00 85.50 191 HIS A C 1
ATOM 1576 O O . HIS A 1 191 ? 24.433 -11.474 -22.560 1.00 85.50 191 HIS A O 1
ATOM 1582 N N . ILE A 1 192 ? 26.236 -12.618 -21.865 1.00 84.31 192 ILE A N 1
ATOM 1583 C CA . ILE A 1 192 ? 25.523 -13.877 -21.655 1.00 84.31 192 ILE A CA 1
ATOM 1584 C C . ILE A 1 192 ? 25.414 -14.086 -20.151 1.00 84.31 192 ILE A C 1
ATOM 1586 O O . ILE A 1 192 ? 26.421 -14.143 -19.455 1.00 84.31 192 ILE A O 1
ATOM 1590 N N . ALA A 1 193 ? 24.187 -14.176 -19.656 1.00 81.75 193 ALA A N 1
ATOM 1591 C CA . ALA A 1 193 ? 23.886 -14.498 -18.272 1.00 81.75 193 ALA A CA 1
ATOM 1592 C C . ALA A 1 193 ? 23.127 -15.828 -18.192 1.00 81.75 193 ALA A C 1
ATOM 1594 O O . ALA A 1 193 ? 22.526 -16.289 -19.169 1.00 81.75 193 ALA A O 1
ATOM 1595 N N . SER A 1 194 ? 23.147 -16.447 -17.013 1.00 76.50 194 SER A N 1
ATOM 1596 C CA . SER A 1 194 ? 22.333 -17.631 -16.731 1.00 76.50 194 SER A CA 1
ATOM 1597 C C . SER A 1 194 ? 20.838 -17.335 -16.882 1.00 76.50 194 SER A C 1
ATOM 1599 O O . SER A 1 194 ? 20.406 -16.188 -16.731 1.00 76.50 194 SER A O 1
ATOM 1601 N N . GLU A 1 195 ? 20.052 -18.379 -17.151 1.00 71.44 195 GLU A N 1
ATOM 1602 C CA . GLU A 1 195 ? 18.591 -18.307 -17.223 1.00 71.44 195 GLU A CA 1
ATOM 1603 C C . GLU A 1 195 ? 17.987 -17.501 -16.065 1.00 71.44 195 GLU A C 1
ATOM 1605 O O . GLU A 1 195 ? 18.406 -17.604 -14.908 1.00 71.44 195 GLU A O 1
ATOM 1610 N N . GLY A 1 196 ? 16.989 -16.681 -16.387 1.00 65.06 196 GLY A N 1
ATOM 1611 C CA . GLY A 1 196 ? 16.230 -15.953 -15.385 1.00 65.06 196 GLY A CA 1
ATOM 1612 C C . GLY A 1 196 ? 17.025 -14.856 -14.685 1.00 65.06 196 GLY A C 1
ATOM 1613 O O . GLY A 1 196 ? 16.545 -14.350 -13.677 1.00 65.06 196 GLY A O 1
ATOM 1614 N N . CYS A 1 197 ? 18.189 -14.434 -15.196 1.00 73.19 197 CYS A N 1
ATOM 1615 C CA . CYS A 1 197 ? 18.938 -13.295 -14.647 1.00 73.19 197 CYS A CA 1
ATOM 1616 C C . CYS A 1 197 ? 18.052 -12.048 -14.487 1.00 73.19 197 CYS A C 1
ATOM 1618 O O . CYS A 1 197 ? 18.172 -11.332 -13.496 1.00 73.19 197 CYS A O 1
ATOM 1620 N N . LEU A 1 198 ? 17.112 -11.843 -15.414 1.00 71.88 198 LEU A N 1
ATOM 1621 C CA . LEU A 1 198 ? 16.111 -10.785 -15.327 1.00 71.88 198 LEU A CA 1
ATOM 1622 C C . LEU A 1 198 ? 14.904 -11.142 -14.455 1.00 71.88 198 LEU A C 1
ATOM 1624 O O . LEU A 1 198 ? 14.225 -10.218 -14.038 1.00 71.88 198 LEU A O 1
ATOM 1628 N N . ARG A 1 199 ? 14.629 -12.426 -14.184 1.00 65.50 199 ARG A N 1
ATOM 1629 C CA . ARG A 1 199 ? 13.431 -12.959 -13.497 1.00 65.50 199 ARG A CA 1
ATOM 1630 C C . ARG A 1 199 ? 13.605 -13.211 -11.991 1.00 65.50 199 ARG A C 1
ATOM 1632 O O . ARG A 1 199 ? 12.633 -13.557 -11.331 1.00 65.50 199 ARG A O 1
ATOM 1639 N N . HIS A 1 200 ? 14.814 -13.100 -11.437 1.00 57.28 200 HIS A N 1
ATOM 1640 C CA . HIS A 1 200 ? 15.014 -13.297 -9.996 1.00 57.28 200 HIS A CA 1
ATOM 1641 C C . HIS A 1 200 ? 14.419 -12.112 -9.219 1.00 57.28 200 HIS A C 1
ATOM 1643 O O . HIS A 1 200 ? 14.935 -10.997 -9.302 1.00 57.28 200 HIS A O 1
ATOM 1649 N N . HIS A 1 201 ? 13.343 -12.380 -8.475 1.00 52.34 201 HIS A N 1
ATOM 1650 C CA . HIS A 1 201 ? 12.550 -11.393 -7.731 1.00 52.34 201 HIS A CA 1
ATOM 1651 C C . HIS A 1 201 ? 13.348 -10.590 -6.684 1.00 52.34 201 HIS A C 1
ATOM 1653 O O . HIS A 1 201 ? 12.987 -9.459 -6.396 1.00 52.34 201 HIS A O 1
ATOM 1659 N N . ASP A 1 202 ? 14.486 -11.099 -6.197 1.00 48.12 202 ASP A N 1
ATOM 1660 C CA . ASP A 1 202 ? 15.255 -10.452 -5.116 1.00 48.12 202 ASP A CA 1
ATOM 1661 C C . ASP A 1 202 ? 16.413 -9.550 -5.587 1.00 48.12 202 ASP A C 1
ATOM 1663 O O . ASP A 1 202 ? 17.273 -9.167 -4.793 1.00 48.12 202 ASP A O 1
ATOM 1667 N N . GLY A 1 203 ? 16.475 -9.210 -6.877 1.00 55.22 203 GLY A N 1
ATOM 1668 C CA . GLY A 1 203 ? 17.583 -8.426 -7.425 1.00 55.22 203 GLY A CA 1
ATOM 1669 C C . GLY A 1 203 ? 18.870 -9.252 -7.512 1.00 55.22 203 GLY A C 1
ATOM 1670 O O . GLY A 1 203 ? 19.660 -9.373 -6.577 1.00 55.22 203 GLY A O 1
ATOM 1671 N N . GLY A 1 204 ? 19.094 -9.857 -8.677 1.00 59.88 204 GLY A N 1
ATOM 1672 C CA . GLY A 1 204 ? 20.304 -10.625 -8.952 1.00 59.88 204 GLY A CA 1
ATOM 1673 C C . GLY A 1 204 ? 21.460 -9.734 -9.406 1.00 59.88 204 GLY A C 1
ATOM 1674 O O . GLY A 1 204 ? 21.263 -8.764 -10.139 1.00 59.88 204 GLY A O 1
ATOM 1675 N N . SER A 1 205 ? 22.688 -10.105 -9.034 1.00 66.00 205 SER A N 1
ATOM 1676 C CA . SER A 1 205 ? 23.878 -9.640 -9.749 1.00 66.00 205 SER A CA 1
ATOM 1677 C C . SER A 1 205 ? 24.613 -10.822 -10.373 1.00 66.00 205 SER A C 1
ATOM 1679 O O . SER A 1 205 ? 24.928 -11.802 -9.699 1.00 66.00 205 SER A O 1
ATOM 1681 N N . PHE A 1 206 ? 24.861 -10.746 -11.676 1.00 76.56 206 PHE A N 1
ATOM 1682 C CA . PHE A 1 206 ? 25.668 -11.707 -12.414 1.00 76.56 206 PHE A CA 1
ATOM 1683 C C . PHE A 1 206 ? 27.040 -11.093 -12.672 1.00 76.56 206 PHE A C 1
ATOM 1685 O O . PHE A 1 206 ? 27.145 -9.987 -13.198 1.00 76.56 206 PHE A O 1
ATOM 1692 N N . LYS A 1 207 ? 28.104 -11.796 -12.287 1.00 76.56 207 LYS A N 1
ATOM 1693 C CA . LYS A 1 207 ? 29.477 -11.320 -12.450 1.00 76.56 207 LYS A CA 1
ATOM 1694 C C . LYS A 1 207 ? 30.275 -12.309 -13.280 1.00 76.56 207 LYS A C 1
ATOM 1696 O O . LYS A 1 207 ? 30.475 -13.447 -12.866 1.00 76.56 207 LYS A O 1
ATOM 1701 N N . GLU A 1 208 ? 30.807 -11.820 -14.387 1.00 76.56 208 GLU A N 1
ATOM 1702 C CA . GLU A 1 208 ? 31.781 -12.520 -15.215 1.00 76.56 208 GLU A CA 1
ATOM 1703 C C . GLU A 1 208 ? 33.093 -11.718 -15.246 1.00 76.56 208 GLU A C 1
ATOM 1705 O O . GLU A 1 208 ? 33.147 -10.585 -14.763 1.00 76.56 208 GLU A O 1
ATOM 1710 N N . GLN A 1 209 ? 34.186 -12.306 -15.743 1.00 70.88 209 GLN A N 1
ATOM 1711 C CA . GLN A 1 209 ? 35.544 -11.749 -15.608 1.00 70.88 209 GLN A CA 1
ATOM 1712 C C . GLN A 1 209 ? 35.675 -10.288 -16.086 1.00 70.88 209 GLN A C 1
ATOM 1714 O O . GLN A 1 209 ? 36.471 -9.542 -15.519 1.00 70.88 209 GLN A O 1
ATOM 1719 N N . ASP A 1 210 ? 34.843 -9.865 -17.043 1.00 78.44 210 ASP A N 1
ATOM 1720 C CA . ASP A 1 210 ? 34.927 -8.553 -17.688 1.00 78.44 210 ASP A CA 1
ATOM 1721 C C . ASP A 1 210 ? 33.725 -7.625 -17.452 1.00 78.44 210 ASP A C 1
ATOM 1723 O O . ASP A 1 210 ? 33.748 -6.484 -17.928 1.00 78.44 210 ASP A O 1
ATOM 1727 N N . PHE A 1 211 ? 32.663 -8.079 -16.779 1.00 80.44 211 PHE A N 1
ATOM 1728 C CA . PHE A 1 211 ? 31.464 -7.266 -16.555 1.00 80.44 211 PHE A CA 1
ATOM 1729 C C . PHE A 1 211 ? 30.611 -7.753 -15.374 1.00 80.44 211 PHE A C 1
ATOM 1731 O O . PHE A 1 211 ? 30.655 -8.915 -14.972 1.00 80.44 211 PHE A O 1
ATOM 1738 N N . ILE A 1 212 ? 29.815 -6.838 -14.823 1.00 83.19 212 ILE A N 1
ATOM 1739 C CA . ILE A 1 212 ? 28.810 -7.104 -13.791 1.00 83.19 212 ILE A CA 1
ATOM 1740 C C . ILE A 1 212 ? 27.461 -6.647 -14.332 1.00 83.19 212 ILE A C 1
ATOM 1742 O O . ILE A 1 212 ? 27.333 -5.500 -14.749 1.00 83.19 212 ILE A O 1
ATOM 1746 N N . ILE A 1 213 ? 26.469 -7.525 -14.303 1.00 83.00 213 ILE A N 1
ATOM 1747 C CA . ILE A 1 213 ? 25.067 -7.193 -14.531 1.00 83.00 213 ILE A CA 1
ATOM 1748 C C . ILE A 1 213 ? 24.403 -7.126 -13.166 1.00 83.00 213 ILE A C 1
ATOM 1750 O O . ILE A 1 213 ? 24.486 -8.089 -12.412 1.00 83.00 213 ILE A O 1
ATOM 1754 N N . SER A 1 214 ? 23.739 -6.024 -12.855 1.00 83.12 214 SER A N 1
ATOM 1755 C CA . SER A 1 214 ? 22.911 -5.885 -11.661 1.00 83.12 214 SER A CA 1
ATOM 1756 C C . SER A 1 214 ? 21.487 -5.572 -12.080 1.00 83.12 214 SER A C 1
ATOM 1758 O O . SER A 1 214 ? 21.265 -4.686 -12.903 1.00 83.12 214 SER A O 1
ATOM 1760 N N . VAL A 1 215 ? 20.531 -6.282 -11.498 1.00 82.31 215 VAL A N 1
ATOM 1761 C CA . VAL A 1 215 ? 19.104 -6.081 -11.731 1.00 82.31 215 VAL A CA 1
ATOM 1762 C C . VAL A 1 215 ? 18.491 -5.577 -10.435 1.00 82.31 215 VAL A C 1
ATOM 1764 O O . VAL A 1 215 ? 18.628 -6.222 -9.399 1.00 82.31 215 VAL A O 1
ATOM 1767 N N . SER A 1 216 ? 17.841 -4.420 -10.489 1.00 78.62 216 SER A N 1
ATOM 1768 C CA . SER A 1 216 ? 17.014 -3.901 -9.401 1.00 78.62 216 SER A CA 1
ATOM 1769 C C . SER A 1 216 ? 15.579 -3.836 -9.884 1.00 78.62 216 SER A C 1
ATOM 1771 O O . SER A 1 216 ? 15.325 -3.358 -10.986 1.00 78.62 216 SER A O 1
ATOM 1773 N N . ARG A 1 217 ? 14.655 -4.313 -9.063 1.00 73.25 217 ARG A N 1
ATOM 1774 C CA . ARG A 1 217 ? 13.225 -4.334 -9.346 1.00 73.25 217 ARG A CA 1
ATOM 1775 C C . ARG A 1 217 ? 12.539 -3.374 -8.381 1.00 73.25 217 ARG A C 1
ATOM 1777 O O . ARG A 1 217 ? 12.882 -3.358 -7.202 1.00 73.25 217 ARG A O 1
ATOM 1784 N N . ASP A 1 218 ? 11.674 -2.521 -8.905 1.00 70.00 218 ASP A N 1
ATOM 1785 C CA . ASP A 1 218 ? 10.845 -1.602 -8.130 1.00 70.00 218 ASP A CA 1
ATOM 1786 C C . ASP A 1 218 ? 9.396 -1.851 -8.542 1.00 70.00 218 ASP A C 1
ATOM 1788 O O . ASP A 1 218 ? 8.951 -1.462 -9.629 1.00 70.00 218 ASP A O 1
ATOM 1792 N N . GLU A 1 219 ? 8.694 -2.595 -7.697 1.00 63.97 219 GLU A N 1
ATOM 1793 C CA . GLU A 1 219 ? 7.280 -2.878 -7.868 1.00 63.97 219 GLU A CA 1
ATOM 1794 C C . GLU A 1 219 ? 6.490 -1.633 -7.448 1.00 63.97 219 GLU A C 1
ATOM 1796 O O . GLU A 1 219 ? 6.552 -1.158 -6.309 1.00 63.97 219 GLU A O 1
ATOM 1801 N N . LEU A 1 220 ? 5.743 -1.064 -8.395 1.00 63.47 220 LEU A N 1
ATOM 1802 C CA . LEU A 1 220 ? 4.942 0.137 -8.149 1.00 63.47 220 LEU A CA 1
ATOM 1803 C C . LEU A 1 220 ? 3.814 -0.128 -7.137 1.00 63.47 220 LEU A C 1
ATOM 1805 O O . LEU A 1 220 ? 3.377 0.807 -6.464 1.00 63.47 220 LEU A O 1
ATOM 1809 N N . SER A 1 221 ? 3.371 -1.385 -7.010 1.00 53.50 221 SER A N 1
ATOM 1810 C CA . SER A 1 221 ? 2.335 -1.835 -6.072 1.00 53.50 221 SER A CA 1
ATOM 1811 C C . SER A 1 221 ? 2.850 -2.199 -4.678 1.00 53.50 221 SER A C 1
ATOM 1813 O O . SER A 1 221 ? 2.128 -1.980 -3.709 1.00 53.50 221 SER A O 1
ATOM 1815 N N . ASP A 1 222 ? 4.081 -2.699 -4.540 1.00 51.78 222 ASP A N 1
ATOM 1816 C CA . ASP A 1 222 ? 4.608 -3.176 -3.246 1.00 51.78 222 ASP A CA 1
ATOM 1817 C C . ASP A 1 222 ? 5.137 -2.046 -2.345 1.00 51.78 222 ASP A C 1
ATOM 1819 O O . ASP A 1 222 ? 5.508 -2.264 -1.193 1.00 51.78 222 ASP A O 1
ATOM 1823 N N . ASN A 1 223 ? 5.102 -0.803 -2.834 1.00 52.31 223 ASN A N 1
ATOM 1824 C CA . ASN A 1 223 ? 5.464 0.394 -2.072 1.00 52.31 223 ASN A CA 1
ATOM 1825 C C . ASN A 1 223 ? 4.305 0.995 -1.248 1.00 52.31 223 ASN A C 1
ATOM 1827 O O . ASN A 1 223 ? 4.472 2.056 -0.635 1.00 52.31 223 ASN A O 1
ATOM 1831 N N . PHE A 1 224 ? 3.120 0.373 -1.217 1.00 63.34 224 PHE A N 1
ATOM 1832 C CA . PHE A 1 224 ? 2.098 0.748 -0.238 1.00 63.34 224 PHE A CA 1
ATOM 1833 C C . PHE A 1 224 ? 2.511 0.186 1.124 1.00 63.34 224 PHE A C 1
ATOM 1835 O O . PHE A 1 224 ? 2.236 -0.975 1.417 1.00 63.34 224 PHE A O 1
ATOM 1842 N N . ASP A 1 225 ? 3.193 0.978 1.963 1.00 55.72 225 ASP A N 1
ATOM 1843 C CA . ASP A 1 225 ? 3.516 0.493 3.309 1.00 55.72 225 ASP A CA 1
ATOM 1844 C C . ASP A 1 225 ? 2.224 0.025 4.004 1.00 55.72 225 ASP A C 1
ATOM 1846 O O . ASP A 1 225 ? 1.178 0.682 3.944 1.00 55.72 225 ASP A O 1
ATOM 1850 N N . THR A 1 226 ? 2.318 -1.101 4.709 1.00 61.81 226 THR A N 1
ATOM 1851 C CA . THR A 1 226 ? 1.233 -1.705 5.492 1.00 61.81 226 THR A CA 1
ATOM 1852 C C . THR A 1 226 ? 0.465 -0.650 6.307 1.00 61.81 226 THR A C 1
ATOM 1854 O O . THR A 1 226 ? 1.075 0.055 7.119 1.00 61.81 226 THR A O 1
ATOM 1857 N N . GLY A 1 227 ? -0.863 -0.540 6.149 1.00 71.00 227 GLY A N 1
ATOM 1858 C CA . GLY A 1 227 ? -1.670 0.417 6.924 1.00 71.00 227 GLY A CA 1
ATOM 1859 C C . GLY A 1 227 ? -2.871 1.030 6.194 1.00 71.00 227 GLY A C 1
ATOM 1860 O O . GLY A 1 227 ? -3.624 0.350 5.503 1.00 71.00 227 GLY A O 1
ATOM 1861 N N . ILE A 1 228 ? -3.107 2.334 6.402 1.00 76.94 228 ILE A N 1
ATOM 1862 C CA . ILE A 1 228 ? -4.275 3.058 5.848 1.00 76.94 228 ILE A CA 1
ATOM 1863 C C . ILE A 1 228 ? -4.223 3.164 4.314 1.00 76.94 228 ILE A C 1
ATOM 1865 O O . ILE A 1 228 ? -5.263 3.301 3.677 1.00 76.94 228 ILE A O 1
ATOM 1869 N N . GLU A 1 229 ? -3.036 3.091 3.720 1.00 78.50 229 GLU A N 1
ATOM 1870 C CA . GLU A 1 229 ? -2.832 3.160 2.268 1.00 78.50 229 GLU A CA 1
ATOM 1871 C C . GLU A 1 229 ? -3.377 1.924 1.560 1.00 78.50 229 GLU A C 1
ATOM 1873 O O . GLU A 1 229 ? -4.160 2.055 0.622 1.00 78.50 229 GLU A O 1
ATOM 1878 N N . GLU A 1 230 ? -3.063 0.744 2.088 1.00 79.44 230 GLU A N 1
ATOM 1879 C CA . GLU A 1 230 ? -3.628 -0.532 1.647 1.00 79.44 230 GLU A CA 1
ATOM 1880 C C . GLU A 1 230 ? -5.158 -0.542 1.812 1.00 79.44 230 GLU A C 1
ATOM 1882 O O . GLU A 1 230 ? -5.891 -0.832 0.868 1.00 79.44 230 GLU A O 1
ATOM 1887 N N . LEU A 1 231 ? -5.662 -0.090 2.970 1.00 82.50 231 LEU A N 1
ATOM 1888 C CA . LEU A 1 231 ? -7.107 0.043 3.203 1.00 82.50 231 LEU A CA 1
ATOM 1889 C C . LEU A 1 231 ? -7.780 0.996 2.204 1.00 82.50 231 LEU A C 1
ATOM 1891 O O . LEU A 1 231 ? -8.902 0.736 1.767 1.00 82.50 231 LEU A O 1
ATOM 1895 N N . LEU A 1 232 ? -7.132 2.109 1.857 1.00 85.06 232 LEU A N 1
ATOM 1896 C CA . LEU A 1 232 ? -7.636 3.055 0.863 1.00 85.06 232 LEU A CA 1
ATOM 1897 C C . LEU A 1 232 ? -7.686 2.411 -0.527 1.00 85.06 232 LEU A C 1
ATOM 1899 O O . LEU A 1 232 ? -8.697 2.545 -1.219 1.00 85.06 232 LEU A O 1
ATOM 1903 N N . TYR A 1 233 ? -6.628 1.703 -0.921 1.00 84.31 233 TYR A N 1
ATOM 1904 C CA . TYR A 1 233 ? -6.566 0.980 -2.190 1.00 84.31 233 TYR A CA 1
ATOM 1905 C C . TYR A 1 233 ? -7.682 -0.077 -2.288 1.00 84.31 233 TYR A C 1
ATOM 1907 O O . TYR A 1 233 ? -8.430 -0.109 -3.269 1.00 84.31 233 TYR A O 1
ATOM 1915 N N . ASP A 1 234 ? -7.896 -0.866 -1.234 1.00 83.00 234 ASP A N 1
ATOM 1916 C CA . ASP A 1 234 ? -8.976 -1.858 -1.163 1.00 83.00 234 ASP A CA 1
ATOM 1917 C C . ASP A 1 234 ? -10.377 -1.228 -1.196 1.00 83.00 234 ASP A C 1
ATOM 1919 O O . ASP A 1 234 ? -11.311 -1.756 -1.817 1.00 83.00 234 ASP A O 1
ATOM 1923 N N . GLN A 1 235 ? -10.558 -0.074 -0.549 1.00 84.94 235 GLN A N 1
ATOM 1924 C CA . GLN A 1 235 ? -11.813 0.674 -0.613 1.00 84.94 235 GLN A CA 1
ATOM 1925 C C . GLN A 1 235 ? -12.108 1.187 -2.022 1.00 84.94 235 GLN A C 1
ATOM 1927 O O . GLN A 1 235 ? -13.252 1.086 -2.470 1.00 84.94 235 GLN A O 1
ATOM 1932 N N . LEU A 1 236 ? -11.102 1.702 -2.733 1.00 86.00 236 LEU A N 1
ATOM 1933 C CA . LEU A 1 236 ? -11.237 2.102 -4.135 1.00 86.00 236 LEU A CA 1
ATOM 1934 C C . LEU A 1 236 ? -11.653 0.902 -4.992 1.00 86.00 236 LEU A C 1
ATOM 1936 O O . LEU A 1 236 ? -12.670 0.963 -5.686 1.00 86.00 236 LEU A O 1
ATOM 1940 N N . LYS A 1 237 ? -10.949 -0.224 -4.839 1.00 82.88 237 LYS A N 1
ATOM 1941 C CA . LYS A 1 237 ? -11.217 -1.479 -5.553 1.00 82.88 237 LYS A CA 1
ATOM 1942 C C . LYS A 1 237 ? -12.630 -2.016 -5.323 1.00 82.88 237 LYS A C 1
ATOM 1944 O O . LYS A 1 237 ? -13.266 -2.513 -6.250 1.00 82.88 237 LYS A O 1
ATOM 1949 N N . SER A 1 238 ? -13.133 -1.944 -4.090 1.00 81.88 238 SER A N 1
ATOM 1950 C CA . SER A 1 238 ? -14.446 -2.492 -3.720 1.00 81.88 238 SER A CA 1
ATOM 1951 C C . SER A 1 238 ? -15.625 -1.582 -4.072 1.00 81.88 238 SER A C 1
ATOM 1953 O O . SER A 1 238 ? -16.683 -2.092 -4.449 1.00 81.88 238 SER A O 1
ATOM 1955 N N . ASN A 1 239 ? -15.475 -0.260 -3.961 1.00 77.88 239 ASN A N 1
ATOM 1956 C CA . ASN A 1 239 ? -16.552 0.682 -4.268 1.00 77.88 239 ASN A CA 1
ATOM 1957 C C . ASN A 1 239 ? -16.711 0.922 -5.770 1.00 77.88 239 ASN A C 1
ATOM 1959 O O . ASN A 1 239 ? -17.842 1.041 -6.234 1.00 77.88 239 ASN A O 1
ATOM 1963 N N . LEU A 1 240 ? -15.621 0.947 -6.538 1.00 67.19 240 LEU A N 1
ATOM 1964 C CA . LEU A 1 240 ? -15.700 1.196 -7.980 1.00 67.19 240 LEU A CA 1
ATOM 1965 C C . LEU A 1 240 ? -16.160 -0.043 -8.758 1.00 67.19 240 LEU A C 1
ATOM 1967 O O . LEU A 1 240 ? -16.993 0.088 -9.646 1.00 67.19 240 LEU A O 1
ATOM 1971 N N . ARG A 1 241 ? -15.817 -1.258 -8.301 1.00 58.56 241 ARG A N 1
ATOM 1972 C CA . ARG A 1 241 ? -16.415 -2.507 -8.819 1.00 58.56 241 ARG A CA 1
ATOM 1973 C C . ARG A 1 241 ? -17.945 -2.563 -8.739 1.00 58.56 241 ARG A C 1
ATOM 1975 O O . ARG A 1 241 ? -18.548 -3.355 -9.453 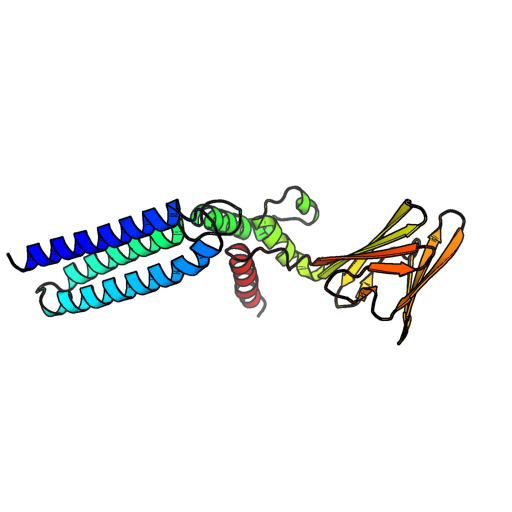1.00 58.56 241 ARG A O 1
ATOM 1982 N N . LYS A 1 242 ? -18.577 -1.788 -7.851 1.00 56.28 242 LYS A N 1
ATOM 1983 C CA . LYS A 1 242 ? -20.044 -1.724 -7.736 1.00 56.28 242 LYS A CA 1
ATOM 1984 C C . LYS A 1 242 ? -20.695 -0.758 -8.723 1.00 56.28 242 LYS A C 1
ATOM 1986 O O . LYS A 1 242 ? -21.905 -0.837 -8.886 1.00 56.28 242 LYS A O 1
ATOM 1991 N N . ASN A 1 243 ? -19.926 0.138 -9.335 1.00 52.00 243 ASN A N 1
ATOM 1992 C CA . ASN A 1 243 ? -20.433 1.086 -10.325 1.00 52.00 243 ASN A CA 1
ATOM 1993 C C . ASN A 1 243 ? -20.267 0.580 -11.769 1.00 52.00 243 ASN A C 1
ATOM 1995 O O . ASN A 1 243 ? -20.898 1.133 -12.664 1.00 52.00 243 ASN A O 1
ATOM 1999 N N . ASP A 1 244 ? -19.477 -0.480 -11.973 1.00 47.91 244 ASP A N 1
ATOM 2000 C CA . ASP A 1 244 ? -19.200 -1.081 -13.287 1.00 47.91 244 ASP A CA 1
ATOM 2001 C C . ASP A 1 244 ? -20.049 -2.339 -13.593 1.00 47.91 244 ASP A C 1
ATOM 2003 O O . ASP A 1 244 ? -19.780 -3.044 -14.568 1.00 47.91 244 ASP A O 1
ATOM 2007 N N . GLY A 1 245 ? -21.059 -2.648 -12.766 1.00 41.69 245 GLY A N 1
ATOM 2008 C CA . GLY A 1 245 ? -21.999 -3.769 -12.952 1.00 41.69 245 GLY A CA 1
ATOM 2009 C C . GLY A 1 245 ? -23.450 -3.316 -12.958 1.00 41.69 245 GLY A C 1
ATOM 2010 O O . GLY A 1 245 ? -24.237 -3.916 -13.724 1.00 41.69 245 GLY A O 1
#

Secondary structure (DSSP, 8-state):
-HHHHHHHHHHHHHHHHHHHHHHHHHHSTT-HHHHHHHHHHHHHHHHHHHHHHHHHHTT-S-HHHHHHHHHHHHHHHHHHHHHHS--SSSS-HHHHHHHHHHHHHTTTT--GGGGGG--HHHHHHHHHHTGGGS-SEEEEEEEEETTEEEEEEEEEETTEEEE-TTTEEEEE-SSEEEEEEE-TTS-EEEEEEETTTTT-TT--EEEETTEEEEEEEEETTTTS-TTHHHHHHHHHHHHHTTT--